Protein AF-0000000078899219 (afdb_homodimer)

Sequence (314 aa):
MTTAAETGTRHHYVECGLDYVWLEGGFVREETAYGPAVMVEHASALDRAIAEAVVRHRRHLTGQEVRFLRGLMDLTQEGLAALLGKDAQSVARWERARTRIPPTEDRALRQLFLEHAGSAQSFTETARRTAAIRGEVVTLTATGGDGGPWRVAAEHPMTTAAETGTRHHYVECGLDYVWLEGGFVREETAYGPAVMVEHASALDRAIAEAVVRHRRHLTGQEVRFLRGLMDLTQEGLAALLGKDAQSVARWERARTRIPPTEDRALRQLFLEHAGSAQSFTETARRTAAIRGEVVTLTATGGDGGPWRVAAEHP

Nearest PDB structures (foldseek):
  4yba-assembly1_A  TM=7.354E-01  e=5.610E-03  Klebsiella pneumoniae
  2ef8-assembly1_B  TM=7.270E-01  e=2.015E-02  Peduovirus P2
  3eus-assembly1_B  TM=6.903E-01  e=7.693E-02  Ruegeria pomeroyi
  3eus-assembly1_A  TM=5.421E-01  e=5.674E-02  Ruegeria pomeroyi
  1b0n-assembly1_A  TM=6.949E-01  e=2.600E-01  Bacillus subtilis

Radius of gyration: 25.8 Å; Cα contacts (8 Å, |Δi|>4): 510; chains: 2; bounding box: 43×95×59 Å

Solvent-accessible surface area (backbone atoms only — not comparable to full-atom values): 17569 Å² total; per-residue (Å²): 128,80,74,71,74,72,64,85,69,70,41,79,47,48,89,67,59,42,91,47,37,31,26,52,45,32,49,44,81,42,81,48,99,90,39,81,42,76,45,56,50,62,52,69,54,44,53,49,35,49,49,55,49,60,62,65,43,41,50,56,69,48,19,47,52,50,46,37,54,38,50,77,67,73,43,51,54,55,55,51,13,52,56,43,56,49,50,39,64,61,44,51,31,18,41,68,57,75,43,75,62,50,50,40,55,44,41,49,51,39,44,50,49,39,51,72,72,68,46,82,76,49,65,66,55,46,23,70,54,44,66,57,37,90,67,80,88,62,43,33,40,32,35,39,35,75,90,50,72,55,44,59,45,71,54,72,130,12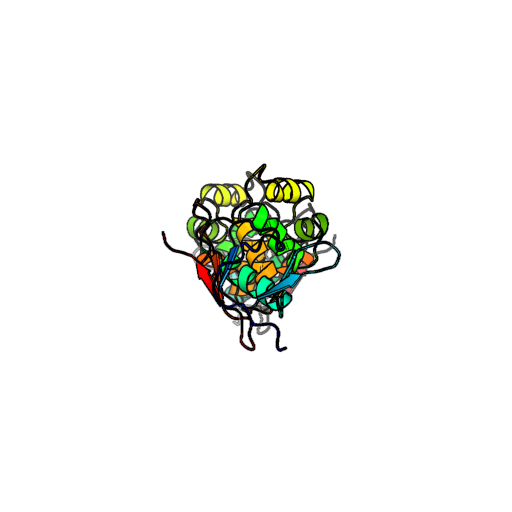7,80,77,72,73,76,63,84,68,71,42,80,48,48,89,68,58,41,92,48,35,30,28,53,47,31,49,44,81,41,82,47,101,90,38,80,40,78,46,56,51,62,50,68,56,45,52,48,35,49,48,53,50,58,62,64,42,40,51,55,70,48,20,46,51,50,46,38,55,38,51,76,68,72,42,52,54,55,54,52,14,51,56,44,55,48,50,37,65,60,44,50,31,20,40,67,57,73,42,77,62,50,51,40,56,46,41,49,51,39,43,50,49,37,48,74,74,68,48,83,75,48,65,67,56,46,24,69,55,44,66,58,37,88,67,79,89,62,42,31,40,32,35,39,34,74,90,48,71,54,44,59,44,72,54,74,131

pLDDT: mean 91.5, std 13.3, range [28.11, 98.88]

Organism: Rhodospirillum centenum (strain ATCC 51521 / SW) (NCBI:txid414684)

InterPro domains:
  IPR001387 Cro/C1-type, helix-turn-helix domain [PF01381] (67-103)
  IPR001387 Cro/C1-type, helix-turn-helix domain [PS50943] (66-101)
  IPR001387 Cro/C1-type, helix-turn-helix domain [cd00093] (63-110)
  IPR010982 Lambda repressor-like, DNA-binding domain superfamily [G3DSA:1.10.260.40] (53-118)
  IPR010982 Lambda repressor-like, DNA-binding domain superfamily [SSF47413] (61-103)

Foldseek 3Di:
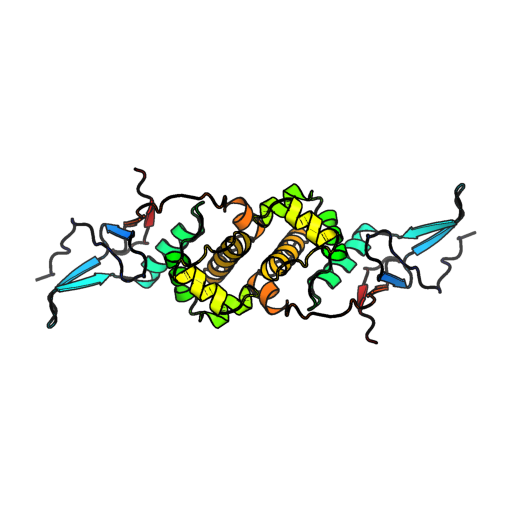DPPPQPQADKDQPCVLQDRQEIERGQWDWDQDPVGIDIGHAPVLLVLLQVLVVQLQAQAFQALSNLVSLCVNLVHQLQRLQVQVVHHSVVNVCRNVRVDPDDDVSRLVSSVVSCVVVVHPDDSVNSSVRHNNDHDDDFHKYWYDNPPDGIHIDTDDD/DPPPQPQADWDQDCVLQDRQEIERGQWDWDQDPVGIDIGHAPVLLVLLQVLVVQLQAQAFDALSNLVSLCVNLVHQLQRLQVQVVHHSVVNVCRNVRVDPDDDVSRLVSSVVSCVSVVHPDDSVNSSVRHNNDHDDDFHKYWYDNPPDGIHIDGDDD

Structure (mmCIF, N/CA/C/O backbone):
data_AF-0000000078899219-model_v1
#
loop_
_entity.id
_entity.type
_entity.pdbx_description
1 polymer 'HTH cro/C1-type domain-containing protein'
#
loop_
_atom_site.group_PDB
_atom_site.id
_atom_site.type_symbol
_atom_site.label_atom_id
_atom_site.label_alt_id
_atom_site.label_comp_id
_atom_site.label_asym_id
_atom_site.label_entity_id
_atom_site.label_seq_id
_atom_site.pdbx_PDB_ins_code
_atom_site.Cartn_x
_atom_site.Cartn_y
_atom_site.Cartn_z
_atom_site.occupancy
_atom_site.B_iso_or_equiv
_atom_site.auth_seq_id
_atom_site.auth_comp_id
_atom_site.auth_asym_id
_atom_site.auth_atom_id
_atom_site.pdbx_PDB_model_num
ATOM 1 N N . MET A 1 1 ? -0.574 -53.969 -4.023 1 28.14 1 MET A N 1
ATOM 2 C CA . MET A 1 1 ? 0.509 -53.5 -4.883 1 28.14 1 MET A CA 1
ATOM 3 C C . MET A 1 1 ? 0.694 -52 -4.742 1 28.14 1 MET A C 1
ATOM 5 O O . MET A 1 1 ? -0.206 -51.219 -5.078 1 28.14 1 MET A O 1
ATOM 9 N N . THR A 1 2 ? 1.214 -51.594 -3.576 1 35.28 2 THR A N 1
ATOM 10 C CA . THR A 1 2 ? 1.455 -50.219 -3.246 1 35.28 2 THR A CA 1
ATOM 11 C C . THR A 1 2 ? 2.068 -49.469 -4.43 1 35.28 2 THR A C 1
ATOM 13 O O . THR A 1 2 ? 3.078 -49.906 -4.988 1 35.28 2 THR A O 1
ATOM 16 N N . THR A 1 3 ? 1.261 -49 -5.293 1 36.97 3 THR A N 1
ATOM 17 C CA . THR A 1 3 ? 1.708 -48.281 -6.465 1 36.97 3 THR A CA 1
ATOM 18 C C . THR A 1 3 ? 2.936 -47.438 -6.133 1 36.97 3 THR A C 1
ATOM 20 O O . THR A 1 3 ? 2.951 -46.719 -5.125 1 36.97 3 THR A O 1
ATOM 23 N N . ALA A 1 4 ? 4.07 -47.844 -6.523 1 41.97 4 ALA A N 1
ATOM 24 C CA . ALA A 1 4 ? 5.43 -47.312 -6.418 1 41.97 4 ALA A CA 1
ATOM 25 C C . ALA A 1 4 ? 5.453 -45.812 -6.547 1 41.97 4 ALA A C 1
ATOM 27 O O . ALA A 1 4 ? 4.848 -45.25 -7.461 1 41.97 4 ALA A O 1
ATOM 28 N N . ALA A 1 5 ? 5.371 -44.969 -5.445 1 45.78 5 ALA A N 1
ATOM 29 C CA . ALA A 1 5 ? 5.848 -43.594 -5.371 1 45.78 5 ALA A CA 1
ATOM 30 C C . ALA A 1 5 ? 6.961 -43.344 -6.387 1 45.78 5 ALA A C 1
ATOM 32 O O . ALA A 1 5 ? 8.07 -43.844 -6.234 1 45.78 5 ALA A O 1
ATOM 33 N N . GLU A 1 6 ? 6.691 -43.562 -7.652 1 44.31 6 GLU A N 1
ATOM 34 C CA . GLU A 1 6 ? 7.734 -43.312 -8.641 1 44.31 6 GLU A CA 1
ATOM 35 C C . GLU A 1 6 ? 8.477 -42 -8.344 1 44.31 6 GLU A C 1
ATOM 37 O O . GLU A 1 6 ? 7.863 -40.938 -8.266 1 44.31 6 GLU A O 1
ATOM 42 N N . THR A 1 7 ? 9.484 -41.969 -7.461 1 46.47 7 THR A N 1
ATOM 43 C CA . THR A 1 7 ? 10.5 -41.031 -6.965 1 46.47 7 THR A CA 1
ATOM 44 C C . THR A 1 7 ? 10.828 -39.969 -8.016 1 46.47 7 THR A C 1
ATOM 46 O O . THR A 1 7 ? 10.961 -38.781 -7.688 1 46.47 7 THR A O 1
ATOM 49 N N . GLY A 1 8 ? 11.719 -40.219 -9.172 1 52.44 8 GLY A N 1
ATOM 50 C CA . GLY A 1 8 ? 12.82 -39.375 -9.617 1 52.44 8 GLY A CA 1
ATOM 51 C C . GLY A 1 8 ? 12.352 -38.062 -10.234 1 52.44 8 GLY A C 1
ATOM 52 O O . GLY A 1 8 ? 13.125 -37.094 -10.336 1 52.44 8 GLY A O 1
ATOM 53 N N . THR A 1 9 ? 11.719 -37.906 -11.391 1 80.38 9 THR A N 1
ATOM 54 C CA . THR A 1 9 ? 11.734 -36.906 -12.453 1 80.38 9 THR A CA 1
ATOM 55 C C . THR A 1 9 ? 10.969 -35.656 -12.031 1 80.38 9 THR A C 1
ATOM 57 O O . THR A 1 9 ? 10.141 -35.719 -11.117 1 80.38 9 THR A O 1
ATOM 60 N N . ARG A 1 10 ? 11.391 -34.656 -12.414 1 92.25 10 ARG A N 1
ATOM 61 C CA . ARG A 1 10 ? 10.781 -33.344 -12.219 1 92.25 10 ARG A CA 1
ATOM 62 C C . ARG A 1 10 ? 9.453 -33.25 -12.969 1 92.25 10 ARG A C 1
ATOM 64 O O . ARG A 1 10 ? 9.234 -33.938 -13.953 1 92.25 10 ARG A O 1
ATOM 71 N N . HIS A 1 11 ? 8.43 -32.688 -12.258 1 94.75 11 HIS A N 1
ATOM 72 C CA . HIS A 1 11 ? 7.168 -32.375 -12.914 1 94.75 11 HIS A CA 1
ATOM 73 C C . HIS A 1 11 ? 7.023 -30.891 -13.156 1 94.75 11 HIS A C 1
ATOM 75 O O . HIS A 1 11 ? 7.211 -30.094 -12.234 1 94.75 11 HIS A O 1
ATOM 81 N N . HIS A 1 12 ? 6.859 -30.516 -14.469 1 96.69 12 HIS A N 1
ATOM 82 C CA . HIS A 1 12 ? 6.582 -29.125 -14.805 1 96.69 12 HIS A CA 1
ATOM 83 C C . HIS A 1 12 ? 5.18 -28.719 -14.375 1 96.69 12 HIS A C 1
ATOM 85 O O . HIS A 1 12 ? 4.191 -29.109 -15 1 96.69 12 HIS A O 1
ATOM 91 N N . TYR A 1 13 ? 5.027 -28 -13.328 1 96.31 13 TYR A N 1
ATOM 92 C CA . TYR A 1 13 ? 3.764 -27.688 -12.672 1 96.31 13 TYR A CA 1
ATOM 93 C C . TYR A 1 13 ? 3.16 -26.406 -13.242 1 96.31 13 TYR A C 1
ATOM 95 O O . TYR A 1 13 ? 3.285 -25.328 -12.648 1 96.31 13 TYR A O 1
ATOM 103 N N . VAL A 1 14 ? 2.379 -26.453 -14.32 1 96.5 14 VAL A N 1
ATOM 104 C CA . VAL A 1 14 ? 1.791 -25.297 -14.992 1 96.5 14 VAL A CA 1
ATOM 105 C C . VAL A 1 14 ? 0.349 -25.109 -14.531 1 96.5 14 VAL A C 1
ATOM 107 O O . VAL A 1 14 ? -0.289 -24.109 -14.859 1 96.5 14 VAL A O 1
ATOM 110 N N . GLU A 1 15 ? -0.175 -25.984 -13.703 1 94.31 15 GLU A N 1
ATOM 111 C CA . GLU A 1 15 ? -1.559 -25.953 -13.234 1 94.31 15 GLU A CA 1
ATOM 112 C C . GLU A 1 15 ? -1.848 -24.688 -12.438 1 94.31 15 GLU A C 1
ATOM 114 O O . GLU A 1 15 ? -2.992 -24.234 -12.383 1 94.31 15 GLU A O 1
ATOM 119 N N . CYS A 1 16 ? -0.799 -24.141 -11.898 1 96.44 16 CYS A N 1
ATOM 120 C CA . CYS A 1 16 ? -0.99 -22.953 -11.086 1 96.44 16 CYS A CA 1
ATOM 121 C C . CYS A 1 16 ? -1.018 -21.703 -11.953 1 96.44 16 CYS A C 1
ATOM 123 O O . CYS A 1 16 ? -1.245 -20.594 -11.453 1 96.44 16 CYS A O 1
ATOM 125 N N . GLY A 1 17 ? -0.718 -21.781 -13.172 1 96.81 17 GLY A N 1
ATOM 126 C CA . GLY A 1 17 ? -0.751 -20.641 -14.07 1 96.81 17 GLY A CA 1
ATOM 127 C C . GLY A 1 17 ? 0.617 -20.031 -14.312 1 96.81 17 GLY A C 1
ATOM 128 O O . GLY A 1 17 ? 0.752 -19.078 -15.094 1 96.81 17 GLY A O 1
ATOM 129 N N . LEU A 1 18 ? 1.663 -20.484 -13.625 1 98 18 LEU A N 1
ATOM 130 C CA . LEU A 1 18 ? 3.049 -20.094 -13.867 1 98 18 LEU A CA 1
ATOM 131 C C . LEU A 1 18 ? 3.764 -21.125 -14.734 1 98 18 LEU A C 1
ATOM 133 O O . LEU A 1 18 ? 3.557 -22.328 -14.57 1 98 18 LEU A O 1
ATOM 137 N N . ASP A 1 19 ? 4.633 -20.688 -15.609 1 97.38 19 ASP A N 1
ATOM 138 C CA . ASP A 1 19 ? 5.242 -21.641 -16.531 1 97.38 19 ASP A CA 1
ATOM 139 C C . ASP A 1 19 ? 6.707 -21.891 -16.172 1 97.38 19 ASP A C 1
ATOM 141 O O . ASP A 1 19 ? 7.477 -22.391 -17 1 97.38 19 ASP A O 1
ATOM 145 N N . TYR A 1 20 ? 7.082 -21.594 -14.969 1 97.19 20 TYR A N 1
ATOM 146 C CA . TYR A 1 20 ? 8.484 -21.75 -14.594 1 97.19 20 TYR A CA 1
ATOM 147 C C . TYR A 1 20 ? 8.609 -22.516 -13.281 1 97.19 20 TYR A C 1
ATOM 149 O O . TYR A 1 20 ? 9.641 -22.438 -12.609 1 97.19 20 TYR A O 1
ATOM 157 N N . VAL A 1 21 ? 7.617 -23.266 -12.883 1 97.81 21 VAL A N 1
ATOM 158 C CA . VAL A 1 21 ? 7.629 -24 -11.617 1 97.81 21 VAL A CA 1
ATOM 159 C C . VAL A 1 21 ? 7.809 -25.484 -11.883 1 97.81 21 VAL A C 1
ATOM 161 O O . VAL A 1 21 ? 7.113 -26.062 -12.719 1 97.81 21 VAL A O 1
ATOM 164 N N . TRP A 1 22 ? 8.727 -26.094 -11.148 1 97.12 22 TRP A N 1
ATOM 165 C CA . TRP A 1 22 ? 8.984 -27.516 -11.234 1 97.12 22 TRP A CA 1
ATOM 166 C C . TRP A 1 22 ? 8.883 -28.172 -9.859 1 97.12 22 TRP A C 1
ATOM 168 O O . TRP A 1 22 ? 9.305 -27.594 -8.852 1 97.12 22 TRP A O 1
ATOM 178 N N . LEU A 1 23 ? 8.336 -29.391 -9.836 1 95.62 23 LEU A N 1
ATOM 179 C CA . LEU A 1 23 ? 8.234 -30.172 -8.602 1 95.62 23 LEU A CA 1
ATOM 180 C C . LEU A 1 23 ? 9.281 -31.281 -8.578 1 95.62 23 LEU A C 1
ATOM 182 O O . LEU A 1 23 ? 9.477 -31.969 -9.57 1 95.62 23 LEU A O 1
ATOM 186 N N . GLU A 1 24 ? 9.992 -31.328 -7.52 1 93.19 24 GLU A N 1
ATOM 187 C CA . GLU A 1 24 ? 10.844 -32.469 -7.219 1 93.19 24 GLU A CA 1
ATOM 188 C C . GLU A 1 24 ? 10.273 -33.281 -6.062 1 93.19 24 GLU A C 1
ATOM 190 O O . GLU A 1 24 ? 10.594 -33.031 -4.898 1 93.19 24 GLU A O 1
ATOM 195 N N . GLY A 1 25 ? 9.32 -34.188 -6.453 1 89.94 25 GLY A N 1
ATOM 196 C CA . GLY A 1 25 ? 8.609 -35 -5.461 1 89.94 25 GLY A CA 1
ATOM 197 C C . GLY A 1 25 ? 7.242 -34.406 -5.125 1 89.94 25 GLY A C 1
ATOM 198 O O . GLY A 1 25 ? 6.793 -33.469 -5.742 1 89.94 25 GLY A O 1
ATOM 199 N N . GLY A 1 26 ? 6.465 -35.156 -4.191 1 90.94 26 GLY A N 1
ATOM 200 C CA . GLY A 1 26 ? 5.18 -34.688 -3.693 1 90.94 26 GLY A CA 1
ATOM 201 C C . GLY A 1 26 ? 4.047 -34.906 -4.676 1 90.94 26 GLY A C 1
ATOM 202 O O . GLY A 1 26 ? 2.99 -34.281 -4.562 1 90.94 26 GLY A O 1
ATOM 203 N N . PHE A 1 27 ? 4.32 -35.562 -5.707 1 92.88 27 PHE A N 1
ATOM 204 C CA . PHE A 1 27 ? 3.291 -35.875 -6.699 1 92.88 27 PHE A CA 1
ATOM 205 C C . PHE A 1 27 ? 3.344 -37.344 -7.113 1 92.88 27 PHE A C 1
ATOM 207 O O . PHE A 1 27 ? 4.34 -38 -6.867 1 92.88 27 PHE A O 1
ATOM 214 N N . VAL A 1 28 ? 2.248 -37.844 -7.629 1 91 28 VAL A N 1
ATOM 215 C CA . VAL A 1 28 ? 2.154 -39.219 -8.125 1 91 28 VAL A CA 1
ATOM 216 C C . VAL A 1 28 ? 1.54 -39.219 -9.516 1 91 28 VAL A C 1
ATOM 218 O O . VAL A 1 28 ? 0.63 -38.438 -9.805 1 91 28 VAL A O 1
ATOM 221 N N . ARG A 1 29 ? 2.137 -40.031 -10.359 1 91.44 29 ARG A N 1
ATOM 222 C CA . ARG A 1 29 ? 1.579 -40.219 -11.695 1 91.44 29 ARG A CA 1
ATOM 223 C C . ARG A 1 29 ? 0.678 -41.438 -11.758 1 91.44 29 ARG A C 1
ATOM 225 O O . ARG A 1 29 ? 1.04 -42.531 -11.258 1 91.44 29 ARG A O 1
ATOM 232 N N . GLU A 1 30 ? -0.557 -41.188 -12.156 1 91 30 GLU A N 1
ATOM 233 C CA . GLU A 1 30 ? -1.505 -42.312 -12.242 1 91 30 GLU A CA 1
ATOM 234 C C . GLU A 1 30 ? -2.17 -42.344 -13.617 1 91 30 GLU A C 1
ATOM 236 O O . GLU A 1 30 ? -2.43 -41.312 -14.227 1 91 30 GLU A O 1
ATOM 241 N N . GLU A 1 31 ? -2.332 -43.562 -14.078 1 92.25 31 GLU A N 1
ATOM 242 C CA . GLU A 1 31 ? -3.074 -43.75 -15.32 1 92.25 31 GLU A CA 1
ATOM 243 C C . GLU A 1 31 ? -4.578 -43.688 -15.078 1 92.25 31 GLU A C 1
ATOM 245 O O . GLU A 1 31 ? -5.109 -44.344 -14.188 1 92.25 31 GLU A O 1
ATOM 250 N N . THR A 1 32 ? -5.199 -42.688 -15.672 1 90.94 32 THR A N 1
ATOM 251 C CA . THR A 1 32 ? -6.648 -42.562 -15.57 1 90.94 32 THR A CA 1
ATOM 252 C C . THR A 1 32 ? -7.328 -43 -16.859 1 90.94 32 THR A C 1
ATOM 254 O O . THR A 1 32 ? -6.66 -43.344 -17.844 1 90.94 32 THR A O 1
ATOM 257 N N . ALA A 1 33 ? -8.68 -43.125 -16.859 1 93.12 33 ALA A N 1
ATOM 258 C CA . ALA A 1 33 ? -9.469 -43.469 -18.031 1 93.12 33 ALA A CA 1
ATOM 259 C C . ALA A 1 33 ? -9.203 -42.5 -19.172 1 93.12 33 ALA A C 1
ATOM 261 O O . ALA A 1 33 ? -9.367 -42.812 -20.344 1 93.12 33 ALA A O 1
ATOM 262 N N . TYR A 1 34 ? -8.75 -41.281 -18.859 1 93.5 34 TYR A N 1
ATOM 263 C CA . TYR A 1 34 ? -8.539 -40.219 -19.812 1 93.5 34 TYR A CA 1
ATOM 264 C C . TYR A 1 34 ? -7.059 -40.031 -20.109 1 93.5 34 TYR A C 1
ATOM 266 O O . TYR A 1 34 ? -6.668 -39.062 -20.781 1 93.5 34 TYR A O 1
ATOM 274 N N . GLY A 1 35 ? -6.164 -40.969 -19.641 1 90.12 35 GLY A N 1
ATOM 275 C CA . GLY A 1 35 ? -4.73 -40.844 -19.859 1 90.12 35 GLY A CA 1
ATOM 276 C C . GLY A 1 35 ? -3.953 -40.594 -18.578 1 90.12 35 GLY A C 1
ATOM 277 O O . GLY A 1 35 ? -4.52 -40.625 -17.484 1 90.12 35 GLY A O 1
ATOM 278 N N . PRO A 1 36 ? -2.75 -40.469 -18.812 1 89.75 36 PRO A N 1
ATOM 279 C CA . PRO A 1 36 ? -1.923 -40.219 -17.625 1 89.75 36 PRO A CA 1
ATOM 280 C C . PRO A 1 36 ? -2.277 -38.906 -16.906 1 89.75 36 PRO A C 1
ATOM 282 O O . PRO A 1 36 ? -2.619 -37.906 -17.562 1 89.75 36 PRO A O 1
ATOM 285 N N . ALA A 1 37 ? -2.395 -39.031 -15.578 1 91.31 37 ALA A N 1
ATOM 286 C CA . ALA A 1 37 ? -2.664 -37.844 -14.758 1 91.31 37 ALA A CA 1
ATOM 287 C C . ALA A 1 37 ? -1.664 -37.75 -13.609 1 91.31 37 ALA A C 1
ATOM 289 O O . ALA A 1 37 ? -1.127 -38.75 -13.148 1 91.31 37 ALA A O 1
ATOM 290 N N . VAL A 1 38 ? -1.312 -36.469 -13.25 1 92.19 38 VAL A N 1
ATOM 291 C CA . VAL A 1 38 ? -0.447 -36.219 -12.102 1 92.19 38 VAL A CA 1
ATOM 292 C C . VAL A 1 38 ? -1.273 -35.656 -10.938 1 92.19 38 VAL A C 1
ATOM 294 O O . VAL A 1 38 ? -2.088 -34.75 -11.117 1 92.19 38 VAL A O 1
ATOM 297 N N . MET A 1 39 ? -1.113 -36.25 -9.844 1 92.19 39 MET A N 1
ATOM 298 C CA . MET A 1 39 ? -1.814 -35.844 -8.633 1 92.19 39 MET A CA 1
ATOM 299 C C . MET A 1 39 ? -0.839 -35.25 -7.625 1 92.19 39 MET A C 1
ATOM 301 O O . MET A 1 39 ? 0.205 -35.844 -7.344 1 92.19 39 MET A O 1
ATOM 305 N N . VAL A 1 40 ? -1.122 -34.062 -7.234 1 92.94 40 VAL A N 1
ATOM 306 C CA . VAL A 1 40 ? -0.291 -33.375 -6.246 1 92.94 40 VAL A CA 1
ATOM 307 C C . VAL A 1 40 ? -0.998 -33.375 -4.895 1 92.94 40 VAL A C 1
ATOM 309 O O . VAL A 1 40 ? -2.127 -32.875 -4.777 1 92.94 40 VAL A O 1
ATOM 312 N N . GLU A 1 41 ? -0.366 -33.969 -3.896 1 85.44 41 GLU A N 1
ATOM 313 C CA . GLU A 1 41 ? -0.903 -33.969 -2.539 1 85.44 41 GLU A CA 1
ATOM 314 C C . GLU A 1 41 ? -0.774 -32.562 -1.912 1 85.44 41 GLU A C 1
ATOM 316 O O . GLU A 1 41 ? 0.276 -31.938 -2.014 1 85.44 41 GLU A O 1
ATOM 321 N N . HIS A 1 42 ? -1.82 -32.062 -1.274 1 92 42 HIS A N 1
ATOM 322 C CA . HIS A 1 42 ? -1.825 -30.781 -0.609 1 92 42 HIS A CA 1
ATOM 323 C C . HIS A 1 42 ? -1.533 -29.656 -1.597 1 92 42 HIS A C 1
ATOM 325 O O . HIS A 1 42 ? -0.674 -28.797 -1.341 1 92 42 HIS A O 1
ATOM 331 N N . ALA A 1 43 ? -2.188 -29.672 -2.766 1 93.69 43 ALA A N 1
ATOM 332 C CA . ALA A 1 43 ? -1.981 -28.719 -3.855 1 93.69 43 ALA A CA 1
ATOM 333 C C . ALA A 1 43 ? -2.143 -27.281 -3.365 1 93.69 43 ALA A C 1
ATOM 335 O O . ALA A 1 43 ? -1.415 -26.391 -3.803 1 93.69 43 ALA A O 1
ATOM 336 N N . SER A 1 44 ? -3.109 -27.078 -2.381 1 94.94 44 SER A N 1
ATOM 337 C CA . SER A 1 44 ? -3.314 -25.734 -1.851 1 94.94 44 SER A CA 1
ATOM 338 C C . SER A 1 44 ? -2.088 -25.25 -1.088 1 94.94 44 SER A C 1
ATOM 340 O O . SER A 1 44 ? -1.725 -24.078 -1.171 1 94.94 44 SER A O 1
ATOM 342 N N . ALA A 1 45 ? -1.513 -26.125 -0.386 1 95.69 45 ALA A N 1
ATOM 343 C CA . ALA A 1 45 ? -0.295 -25.781 0.346 1 95.69 45 ALA A CA 1
ATOM 344 C C . ALA A 1 45 ? 0.86 -25.5 -0.61 1 95.69 45 ALA A C 1
ATOM 346 O O . ALA A 1 45 ? 1.694 -24.625 -0.346 1 95.69 45 ALA A O 1
ATOM 347 N N . LEU A 1 46 ? 0.953 -26.281 -1.708 1 97.12 46 LEU A N 1
ATOM 348 C CA . LEU A 1 46 ? 1.958 -26.047 -2.736 1 97.12 46 LEU A CA 1
ATOM 349 C C . LEU A 1 46 ? 1.791 -24.656 -3.348 1 97.12 46 LEU A C 1
ATOM 351 O O . LEU A 1 46 ? 2.754 -23.891 -3.43 1 97.12 46 LEU A O 1
ATOM 355 N N . ASP A 1 47 ? 0.547 -24.312 -3.717 1 98.19 47 ASP A N 1
ATOM 356 C CA . ASP A 1 47 ? 0.28 -23.016 -4.309 1 98.19 47 ASP A CA 1
ATOM 357 C C . ASP A 1 47 ? 0.655 -21.875 -3.352 1 98.19 47 ASP A C 1
ATOM 359 O O . ASP A 1 47 ? 1.217 -20.875 -3.768 1 98.19 47 ASP A O 1
ATOM 363 N N . ARG A 1 48 ? 0.351 -22.078 -2.105 1 97.44 48 ARG A N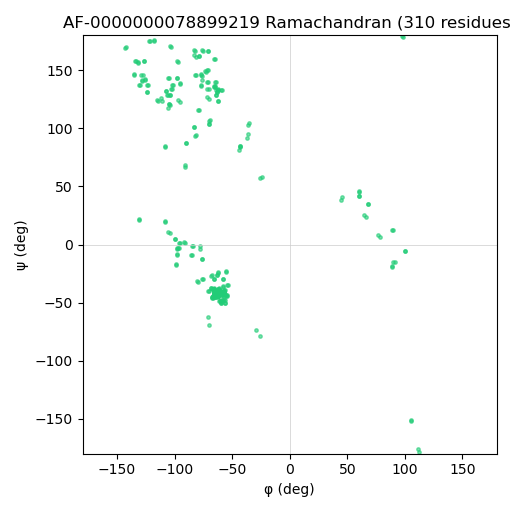 1
ATOM 364 C CA . ARG A 1 48 ? 0.695 -21.078 -1.102 1 97.44 48 ARG A CA 1
ATOM 365 C C . ARG A 1 48 ? 2.207 -20.906 -0.988 1 97.44 48 ARG A C 1
ATOM 367 O O . ARG A 1 48 ? 2.709 -19.781 -0.89 1 97.44 48 ARG A O 1
ATOM 374 N N . ALA A 1 49 ? 2.939 -22 -0.981 1 97.5 49 ALA A N 1
ATOM 375 C CA . ALA A 1 49 ? 4.395 -21.953 -0.89 1 97.5 49 ALA A CA 1
ATOM 376 C C . ALA A 1 49 ? 5 -21.234 -2.098 1 97.5 49 ALA A C 1
ATOM 378 O O . ALA A 1 49 ? 5.949 -20.453 -1.96 1 97.5 49 ALA A O 1
ATOM 379 N N . ILE A 1 50 ? 4.469 -21.5 -3.227 1 98.31 50 ILE A N 1
ATOM 380 C CA . ILE A 1 50 ? 4.922 -20.844 -4.449 1 98.31 50 ILE A CA 1
ATOM 381 C C . ILE A 1 50 ? 4.656 -19.344 -4.367 1 98.31 50 ILE A C 1
ATOM 383 O O . ILE A 1 50 ? 5.535 -18.531 -4.676 1 98.31 50 ILE A O 1
ATOM 387 N N . ALA A 1 51 ? 3.441 -18.984 -3.908 1 98.69 51 ALA A N 1
ATOM 388 C CA . ALA A 1 51 ? 3.064 -17.578 -3.779 1 98.69 51 ALA A CA 1
ATOM 389 C C . ALA A 1 51 ? 3.99 -16.844 -2.809 1 98.69 51 ALA A C 1
ATOM 391 O O . ALA A 1 51 ? 4.367 -15.695 -3.047 1 98.69 51 ALA A O 1
ATOM 392 N N . GLU A 1 52 ? 4.332 -17.516 -1.738 1 97.69 52 GLU A N 1
ATOM 393 C CA . GLU A 1 52 ? 5.238 -16.922 -0.762 1 97.69 52 GLU A CA 1
ATOM 394 C C . GLU A 1 52 ? 6.602 -16.625 -1.381 1 97.69 52 GLU A C 1
ATOM 396 O O . GLU A 1 52 ? 7.184 -15.562 -1.139 1 97.69 52 GLU A O 1
ATOM 401 N N . ALA A 1 53 ? 7.117 -17.5 -2.203 1 96.94 53 ALA A N 1
ATOM 402 C CA . ALA A 1 53 ? 8.375 -17.281 -2.908 1 96.94 53 ALA A CA 1
ATOM 403 C C . ALA A 1 53 ? 8.25 -16.125 -3.896 1 96.94 53 ALA A C 1
ATOM 405 O O . ALA A 1 53 ? 9.172 -15.312 -4.035 1 96.94 53 ALA A O 1
ATOM 406 N N . VAL A 1 54 ? 7.113 -16.047 -4.523 1 97.19 54 VAL A N 1
ATOM 407 C CA . VAL A 1 54 ? 6.867 -15.031 -5.547 1 97.19 54 VAL A CA 1
ATOM 408 C C . VAL A 1 54 ? 6.844 -13.648 -4.91 1 97.19 54 VAL A C 1
ATOM 410 O O . VAL A 1 54 ? 7.492 -12.719 -5.402 1 97.19 54 VAL A O 1
ATOM 413 N N . VAL A 1 55 ? 6.133 -13.461 -3.752 1 97.19 55 VAL A N 1
ATOM 414 C CA . VAL A 1 55 ? 5.953 -12.133 -3.178 1 97.19 55 VAL A CA 1
ATOM 415 C C . VAL A 1 55 ? 7.242 -11.688 -2.492 1 97.19 55 VAL A C 1
ATOM 417 O O . VAL A 1 55 ? 7.414 -10.508 -2.191 1 97.19 55 VAL A O 1
ATOM 420 N N . ARG A 1 56 ? 8.148 -12.609 -2.305 1 93.81 56 ARG A N 1
ATOM 421 C CA . ARG A 1 56 ? 9.367 -12.266 -1.572 1 93.81 56 ARG A CA 1
ATOM 422 C C . ARG A 1 56 ? 10.523 -11.977 -2.527 1 93.81 56 ARG A C 1
ATOM 424 O O . ARG A 1 56 ? 11.555 -11.445 -2.117 1 93.81 56 ARG A O 1
ATOM 431 N N . HIS A 1 57 ? 10.375 -12.398 -3.744 1 92.5 57 HIS A N 1
ATOM 432 C CA . HIS A 1 57 ? 11.5 -12.133 -4.629 1 92.5 57 HIS A CA 1
ATOM 433 C C . HIS A 1 57 ? 11.609 -10.648 -4.957 1 92.5 57 HIS A C 1
ATOM 435 O O . HIS A 1 57 ? 10.672 -9.883 -4.699 1 92.5 57 HIS A O 1
ATOM 441 N N . ARG A 1 58 ? 12.664 -10.18 -5.508 1 90.62 58 ARG A N 1
ATOM 442 C CA . ARG A 1 58 ? 12.992 -8.758 -5.625 1 90.62 58 ARG A CA 1
ATOM 443 C C . ARG A 1 58 ? 12.617 -8.227 -7.004 1 90.62 58 ARG A C 1
ATOM 445 O O . ARG A 1 58 ? 12.625 -7.012 -7.227 1 90.62 58 ARG A O 1
ATOM 452 N N . ARG A 1 59 ? 12.242 -9.07 -7.902 1 91.5 59 ARG A N 1
ATOM 453 C CA . ARG A 1 59 ? 11.945 -8.656 -9.273 1 91.5 59 ARG A CA 1
ATOM 454 C C . ARG A 1 59 ? 10.523 -8.117 -9.383 1 91.5 59 ARG A C 1
ATOM 456 O O . ARG A 1 59 ? 9.672 -8.414 -8.547 1 91.5 59 ARG A O 1
ATOM 463 N N . HIS A 1 60 ? 10.289 -7.441 -10.406 1 93.06 60 HIS A N 1
ATOM 464 C CA . HIS A 1 60 ? 8.93 -7.004 -10.719 1 93.06 60 HIS A CA 1
ATOM 465 C C . HIS A 1 60 ? 8.023 -8.195 -11.008 1 93.06 60 HIS A C 1
ATOM 467 O O . HIS A 1 60 ? 8.438 -9.156 -11.656 1 93.06 60 HIS A O 1
ATOM 473 N N . LEU A 1 61 ? 6.836 -8.078 -10.508 1 96.44 61 LEU A N 1
ATOM 474 C CA . LEU A 1 61 ? 5.867 -9.141 -10.773 1 96.44 61 LEU A CA 1
ATOM 475 C C . LEU A 1 61 ? 5.539 -9.203 -12.266 1 96.44 61 LEU A C 1
ATOM 477 O O . LEU A 1 61 ? 5.371 -8.172 -12.914 1 96.44 61 LEU A O 1
ATOM 481 N N . THR A 1 62 ? 5.488 -10.383 -12.836 1 96.44 62 THR A N 1
ATOM 482 C CA . THR A 1 62 ? 5.027 -10.578 -14.203 1 96.44 62 THR A CA 1
ATOM 483 C C . THR A 1 62 ? 3.502 -10.641 -14.258 1 96.44 62 THR A C 1
ATOM 485 O O . THR A 1 62 ? 2.842 -10.742 -13.219 1 96.44 62 THR A O 1
ATOM 488 N N . GLY A 1 63 ? 2.953 -10.539 -15.477 1 97.94 63 GLY A N 1
ATOM 489 C CA . GLY A 1 63 ? 1.517 -10.68 -15.641 1 97.94 63 GLY A CA 1
ATOM 490 C C . GLY A 1 63 ? 0.98 -12 -15.109 1 97.94 63 GLY A C 1
ATOM 491 O O . GLY A 1 63 ? -0.078 -12.031 -14.477 1 97.94 63 GLY A O 1
ATOM 492 N N . GLN A 1 64 ? 1.698 -13.102 -15.344 1 98.19 64 GLN A N 1
ATOM 493 C CA . GLN A 1 64 ? 1.324 -14.406 -14.812 1 98.19 64 GLN A CA 1
ATOM 494 C C . GLN A 1 64 ? 1.238 -14.391 -13.289 1 98.19 64 GLN A C 1
ATOM 496 O O . GLN A 1 64 ? 0.314 -14.961 -12.711 1 98.19 64 GLN A O 1
ATOM 501 N N . GLU A 1 65 ? 2.219 -13.742 -12.734 1 98.25 65 GLU A N 1
ATOM 502 C CA . GLU A 1 65 ? 2.27 -13.695 -11.273 1 98.25 65 GLU A CA 1
ATOM 503 C C . GLU A 1 65 ? 1.13 -12.852 -10.711 1 98.25 65 GLU A C 1
ATOM 505 O O . GLU A 1 65 ? 0.575 -13.172 -9.664 1 98.25 65 GLU A O 1
ATOM 510 N N . VAL A 1 66 ? 0.765 -11.727 -11.406 1 98.81 66 VAL A N 1
ATOM 511 C CA . VAL A 1 66 ? -0.383 -10.922 -11.008 1 98.81 66 VAL A CA 1
ATOM 512 C C . VAL A 1 66 ? -1.645 -11.781 -11.008 1 98.81 66 VAL A C 1
ATOM 514 O O . VAL A 1 66 ? -2.383 -11.812 -10.023 1 98.81 66 VAL A O 1
ATOM 517 N N . ARG A 1 67 ? -1.835 -12.516 -12.047 1 98.81 67 ARG A N 1
ATOM 518 C CA . ARG A 1 67 ? -3.002 -13.383 -12.18 1 98.81 67 ARG A CA 1
ATOM 519 C C . ARG A 1 67 ? -2.988 -14.477 -11.109 1 98.81 67 ARG A C 1
ATOM 521 O O . ARG A 1 67 ? -4.02 -14.773 -10.508 1 98.81 67 ARG A O 1
ATOM 528 N N . PHE A 1 68 ? -1.842 -15.039 -10.906 1 98.88 68 PHE A N 1
ATOM 529 C CA . PHE A 1 68 ? -1.655 -16.109 -9.945 1 98.88 68 PHE A CA 1
ATOM 530 C C . PHE A 1 68 ? -2.018 -15.656 -8.539 1 98.88 68 PHE A C 1
ATOM 532 O O . PHE A 1 68 ? -2.852 -16.266 -7.871 1 98.88 68 PHE A O 1
ATOM 539 N N . LEU A 1 69 ? -1.484 -14.5 -8.07 1 98.88 69 LEU A N 1
ATOM 540 C CA . LEU A 1 69 ? -1.733 -13.969 -6.734 1 98.88 69 LEU A CA 1
ATOM 541 C C . LEU A 1 69 ? -3.193 -13.562 -6.574 1 98.88 69 LEU A C 1
ATOM 543 O O . LEU A 1 69 ? -3.818 -13.859 -5.555 1 98.88 69 LEU A O 1
ATOM 547 N N . ARG A 1 70 ? -3.736 -12.859 -7.586 1 98.88 70 ARG A N 1
ATOM 548 C CA . ARG A 1 70 ? -5.141 -12.461 -7.543 1 98.88 70 ARG A CA 1
ATOM 549 C C . ARG A 1 70 ? -6.047 -13.672 -7.371 1 98.88 70 ARG A C 1
ATOM 551 O O . ARG A 1 70 ? -6.977 -13.648 -6.562 1 98.88 70 ARG A O 1
ATOM 558 N N . GLY A 1 71 ? -5.75 -14.688 -8.203 1 98.62 71 GLY A N 1
ATOM 559 C CA . GLY A 1 71 ? -6.551 -15.898 -8.148 1 98.62 71 GLY A CA 1
ATOM 560 C C . GLY A 1 71 ? -6.516 -16.578 -6.785 1 98.62 71 GLY A C 1
ATOM 561 O O . GLY A 1 71 ? -7.539 -17.047 -6.297 1 98.62 71 GLY A O 1
ATOM 562 N N . LEU A 1 72 ? -5.383 -16.656 -6.164 1 98.31 72 LEU A N 1
ATOM 563 C CA . LEU A 1 72 ? -5.234 -17.281 -4.855 1 98.31 72 LEU A CA 1
ATOM 564 C C . LEU A 1 72 ? -6.035 -16.531 -3.797 1 98.31 72 LEU A C 1
ATOM 566 O O . LEU A 1 72 ? -6.445 -17.125 -2.791 1 98.31 72 LEU A O 1
ATOM 570 N N . MET A 1 73 ? -6.266 -15.25 -4.012 1 98.44 73 MET A N 1
ATOM 571 C CA . MET A 1 73 ? -7.035 -14.438 -3.068 1 98.44 73 MET A CA 1
ATOM 572 C C . MET A 1 73 ? -8.516 -14.438 -3.428 1 98.44 73 MET A C 1
ATOM 574 O O . MET A 1 73 ? -9.305 -13.711 -2.822 1 98.44 73 MET A O 1
ATOM 578 N N . ASP A 1 74 ? -8.867 -15.195 -4.5 1 98.31 74 ASP A N 1
ATOM 579 C CA . ASP A 1 74 ? -10.25 -15.344 -4.961 1 98.31 74 ASP A CA 1
ATOM 580 C C . ASP A 1 74 ? -10.844 -13.984 -5.34 1 98.31 74 ASP A C 1
ATOM 582 O O . ASP A 1 74 ? -11.969 -13.672 -4.957 1 98.31 74 ASP A O 1
ATOM 586 N N . LEU A 1 75 ? -10.086 -13.164 -5.988 1 98.62 75 LEU A N 1
ATOM 587 C CA . LEU A 1 75 ? -10.539 -11.859 -6.438 1 98.62 75 LEU A CA 1
ATOM 588 C C . LEU A 1 75 ? -10.797 -11.859 -7.938 1 98.62 75 LEU A C 1
ATOM 590 O O . LEU A 1 75 ? -10.055 -12.477 -8.703 1 98.62 75 LEU A O 1
ATOM 594 N N . THR A 1 76 ? -11.789 -11.172 -8.352 1 98.75 76 THR A N 1
ATOM 595 C CA . THR A 1 76 ? -11.953 -10.82 -9.758 1 98.75 76 THR A CA 1
ATOM 596 C C . THR A 1 76 ? -11 -9.695 -10.156 1 98.75 76 THR A C 1
ATOM 598 O O . THR A 1 76 ? -10.352 -9.102 -9.297 1 98.75 76 THR A O 1
ATOM 601 N N . GLN A 1 77 ? -10.891 -9.531 -11.438 1 98.75 77 GLN A N 1
ATOM 602 C CA . GLN A 1 77 ? -10.125 -8.375 -11.891 1 98.75 77 GLN A CA 1
ATOM 603 C C . GLN A 1 77 ? -10.688 -7.078 -11.32 1 98.75 77 GLN A C 1
ATOM 605 O O . GLN A 1 77 ? -9.93 -6.188 -10.922 1 98.75 77 GLN A O 1
ATOM 610 N N . GLU A 1 78 ? -12.023 -6.984 -11.242 1 98.5 78 GLU A N 1
ATOM 611 C CA . GLU A 1 78 ? -12.688 -5.812 -10.68 1 98.5 78 GLU A CA 1
ATOM 612 C C . GLU A 1 78 ? -12.391 -5.672 -9.188 1 98.5 78 GLU A C 1
ATOM 614 O O . GLU A 1 78 ? -12.18 -4.562 -8.695 1 98.5 78 GLU A O 1
ATOM 619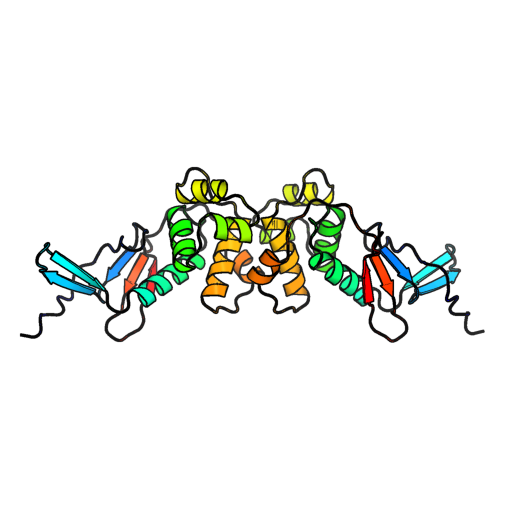 N N . GLY A 1 79 ? -12.438 -6.742 -8.508 1 98.38 79 GLY A N 1
ATOM 620 C CA . GLY A 1 79 ? -12.156 -6.73 -7.078 1 98.38 79 GLY A CA 1
ATOM 621 C C . GLY A 1 79 ? -10.75 -6.25 -6.75 1 98.38 79 GLY A C 1
ATOM 622 O O . GLY A 1 79 ? -10.57 -5.414 -5.863 1 98.38 79 GLY A O 1
ATOM 623 N N . LEU A 1 80 ? -9.719 -6.797 -7.445 1 98.75 80 LEU A N 1
ATOM 624 C CA . LEU A 1 80 ? -8.344 -6.352 -7.238 1 98.75 80 LEU A CA 1
ATOM 625 C C . LEU A 1 80 ? -8.188 -4.879 -7.613 1 98.75 80 LEU A C 1
ATOM 627 O O . LEU A 1 80 ? -7.543 -4.117 -6.891 1 98.75 80 LEU A O 1
ATOM 631 N N . ALA A 1 81 ? -8.781 -4.512 -8.758 1 98.5 81 ALA A N 1
ATOM 632 C CA . ALA A 1 81 ? -8.703 -3.133 -9.227 1 98.5 81 ALA A CA 1
ATOM 633 C C . ALA A 1 81 ? -9.25 -2.166 -8.18 1 98.5 81 ALA A C 1
ATOM 635 O O . ALA A 1 81 ? -8.656 -1.113 -7.93 1 98.5 81 ALA A O 1
ATOM 636 N N . ALA A 1 82 ? -10.328 -2.512 -7.562 1 97.31 82 ALA A N 1
ATOM 637 C CA . ALA A 1 82 ? -10.953 -1.669 -6.543 1 97.31 82 ALA A CA 1
ATOM 638 C C . ALA A 1 82 ? -10.016 -1.457 -5.359 1 97.31 82 ALA A C 1
ATOM 640 O O . ALA A 1 82 ? -9.867 -0.335 -4.871 1 97.31 82 ALA A O 1
ATOM 641 N N . LEU A 1 83 ? -9.359 -2.49 -4.914 1 97.75 83 LEU A N 1
ATOM 642 C CA . LEU A 1 83 ? -8.43 -2.396 -3.793 1 97.75 83 LEU A CA 1
ATOM 643 C C . LEU A 1 83 ? -7.23 -1.527 -4.152 1 97.75 83 LEU A C 1
ATOM 645 O O . LEU A 1 83 ? -6.66 -0.86 -3.285 1 97.75 83 LEU A O 1
ATOM 649 N N . LEU A 1 84 ? -6.875 -1.513 -5.438 1 98 84 LEU A N 1
ATOM 650 C CA . LEU A 1 84 ? -5.688 -0.792 -5.879 1 98 84 LEU A CA 1
ATOM 651 C C . LEU A 1 84 ? -6.055 0.594 -6.402 1 98 84 LEU A C 1
ATOM 653 O O . LEU A 1 84 ? -5.18 1.373 -6.777 1 98 84 LEU A O 1
ATOM 657 N N . GLY A 1 85 ? -7.383 0.91 -6.434 1 96.25 85 GLY A N 1
ATOM 658 C CA . GLY A 1 85 ? -7.812 2.186 -6.984 1 96.25 85 GLY A CA 1
ATOM 659 C C . GLY A 1 85 ? -7.594 2.293 -8.477 1 96.25 85 GLY A C 1
ATOM 660 O O . GLY A 1 85 ? -7.172 3.34 -8.977 1 96.25 85 GLY A O 1
ATOM 661 N N . LYS A 1 86 ? -7.762 1.202 -9.117 1 97.19 86 LYS A N 1
ATOM 662 C CA . LYS A 1 86 ? -7.602 1.102 -10.562 1 97.19 86 LYS A CA 1
ATOM 663 C C . LYS A 1 86 ? -8.883 0.599 -11.219 1 97.19 86 LYS A C 1
ATOM 665 O O . LYS A 1 86 ? -9.898 0.4 -10.547 1 97.19 86 LYS A O 1
ATOM 670 N N . ASP A 1 87 ? -8.859 0.581 -12.516 1 97.75 87 ASP A N 1
ATOM 671 C CA . ASP A 1 87 ? -9.953 -0.059 -13.242 1 97.75 87 ASP A CA 1
ATOM 672 C C . ASP A 1 87 ? -9.578 -1.485 -13.641 1 97.75 87 ASP A C 1
ATOM 674 O O . ASP A 1 87 ? -8.398 -1.834 -13.703 1 97.75 87 ASP A O 1
ATOM 678 N N . ALA A 1 88 ? -10.625 -2.283 -13.867 1 98.44 88 ALA A N 1
ATOM 679 C CA . ALA A 1 88 ? -10.43 -3.688 -14.227 1 98.44 88 ALA A CA 1
ATOM 680 C C . ALA A 1 88 ? -9.578 -3.818 -15.492 1 98.44 88 ALA A C 1
ATOM 682 O O . ALA A 1 88 ? -8.82 -4.777 -15.641 1 98.44 88 ALA A O 1
ATOM 683 N N . GLN A 1 89 ? -9.656 -2.857 -16.344 1 98.69 89 GLN A N 1
ATOM 684 C CA . GLN A 1 89 ? -8.883 -2.891 -17.578 1 98.69 89 GLN A CA 1
ATOM 685 C C . GLN A 1 89 ? -7.387 -2.816 -17.297 1 98.69 89 GLN A C 1
ATOM 687 O O . GLN A 1 89 ? -6.586 -3.459 -17.984 1 98.69 89 GLN A O 1
ATOM 692 N N . SER A 1 90 ? -6.965 -1.99 -16.359 1 98.69 90 SER A N 1
ATOM 693 C CA . SER A 1 90 ? -5.562 -1.902 -15.969 1 98.69 90 SER A CA 1
ATOM 694 C C . SER A 1 90 ? -5.031 -3.254 -15.5 1 98.69 90 SER A C 1
ATOM 696 O O . SER A 1 90 ? -3.955 -3.684 -15.922 1 98.69 90 SER A O 1
ATOM 698 N N . VAL A 1 91 ? -5.84 -3.953 -14.711 1 98.81 91 VAL A N 1
ATOM 699 C CA . VAL A 1 91 ? -5.438 -5.258 -14.195 1 98.81 91 VAL A CA 1
ATOM 700 C C . VAL A 1 91 ? -5.336 -6.258 -15.344 1 98.81 91 VAL A C 1
ATOM 702 O O . VAL A 1 91 ? -4.363 -7.012 -15.43 1 98.81 91 VAL A O 1
ATOM 705 N N . ALA A 1 92 ? -6.305 -6.23 -16.188 1 98.81 92 ALA A N 1
ATOM 706 C CA . ALA A 1 92 ? -6.297 -7.133 -17.344 1 98.81 92 ALA A CA 1
ATOM 707 C C . ALA A 1 92 ? -5.047 -6.93 -18.188 1 98.81 92 ALA A C 1
ATOM 709 O O . ALA A 1 92 ? -4.434 -7.898 -18.656 1 98.81 92 ALA A O 1
ATOM 710 N N . ARG A 1 93 ? -4.684 -5.699 -18.375 1 98.75 93 ARG A N 1
ATOM 711 C CA . ARG A 1 93 ? -3.512 -5.375 -19.188 1 98.75 93 ARG A CA 1
ATOM 712 C C . ARG A 1 93 ? -2.234 -5.887 -18.531 1 98.75 93 ARG A C 1
ATOM 714 O O . ARG A 1 93 ? -1.311 -6.328 -19.203 1 98.75 93 ARG A O 1
ATOM 721 N N . TRP A 1 94 ? -2.154 -5.797 -17.156 1 98.62 94 TRP A N 1
ATOM 722 C CA . TRP A 1 94 ? -1.008 -6.352 -16.438 1 98.62 94 TRP A CA 1
ATOM 723 C C . TRP A 1 94 ? -0.939 -7.863 -16.609 1 98.62 94 TRP A C 1
ATOM 725 O O . TRP A 1 94 ? 0.117 -8.406 -16.938 1 98.62 94 TRP A O 1
ATOM 735 N N . GLU A 1 95 ? -2.146 -8.523 -16.484 1 98.5 95 GLU A N 1
ATOM 736 C CA . GLU A 1 95 ? -2.207 -9.984 -16.484 1 98.5 95 GLU A CA 1
ATOM 737 C C . GLU A 1 95 ? -1.852 -10.539 -17.875 1 98.5 95 GLU A C 1
ATOM 739 O O . GLU A 1 95 ? -1.312 -11.641 -17.984 1 98.5 95 GLU A O 1
ATOM 744 N N . ARG A 1 96 ? -2.09 -9.781 -18.875 1 97.94 96 ARG A N 1
ATOM 745 C CA . ARG A 1 96 ? -1.804 -10.195 -20.234 1 97.94 96 ARG A CA 1
ATOM 746 C C . ARG A 1 96 ? -0.439 -9.688 -20.688 1 97.94 96 ARG A C 1
ATOM 748 O O . ARG A 1 96 ? -0.088 -9.797 -21.875 1 97.94 96 ARG A O 1
ATOM 755 N N . ALA A 1 97 ? 0.267 -9.008 -19.844 1 96.88 97 ALA A N 1
ATOM 756 C CA . ALA A 1 97 ? 1.606 -8.484 -20.094 1 96.88 97 ALA A CA 1
ATOM 757 C C . ALA A 1 97 ? 1.582 -7.418 -21.172 1 96.88 97 ALA A C 1
ATOM 759 O O . ALA A 1 97 ? 2.561 -7.246 -21.906 1 96.88 97 ALA A O 1
ATOM 760 N N . ARG A 1 98 ? 0.453 -6.766 -21.391 1 98 98 ARG A N 1
ATOM 761 C CA . ARG A 1 98 ? 0.389 -5.625 -22.297 1 98 98 ARG A CA 1
ATOM 762 C C . ARG A 1 98 ? 1.12 -4.422 -21.719 1 98 98 ARG A C 1
ATOM 764 O O . ARG A 1 98 ? 1.735 -3.648 -22.453 1 98 98 ARG A O 1
ATOM 771 N N . THR A 1 99 ? 1.028 -4.156 -20.469 1 97.25 99 THR A N 1
ATOM 772 C CA . THR A 1 99 ? 1.804 -3.199 -19.688 1 97.25 99 THR A CA 1
ATOM 773 C C . THR A 1 99 ? 2.32 -3.84 -18.406 1 97.25 99 THR A C 1
ATOM 775 O O . THR A 1 99 ? 1.769 -4.84 -17.938 1 97.25 99 THR A O 1
ATOM 778 N N . ARG A 1 100 ? 3.305 -3.297 -17.922 1 95.75 100 ARG A N 1
ATOM 779 C CA . ARG A 1 100 ? 3.832 -3.785 -16.656 1 95.75 100 ARG A CA 1
ATOM 780 C C . ARG A 1 100 ? 3.051 -3.209 -15.484 1 95.75 100 ARG A C 1
ATOM 782 O O . ARG A 1 100 ? 2.586 -2.068 -15.539 1 95.75 100 ARG A O 1
ATOM 789 N N . ILE A 1 101 ? 2.955 -4.02 -14.508 1 97 101 ILE A N 1
ATOM 790 C CA . ILE A 1 101 ? 2.367 -3.508 -13.273 1 97 101 ILE A CA 1
ATOM 791 C C . ILE A 1 101 ? 3.256 -2.406 -12.703 1 97 101 ILE A C 1
ATOM 793 O O . ILE A 1 101 ? 4.469 -2.582 -12.578 1 97 101 ILE A O 1
ATOM 797 N N . PRO A 1 102 ? 2.697 -1.261 -12.391 1 96.56 10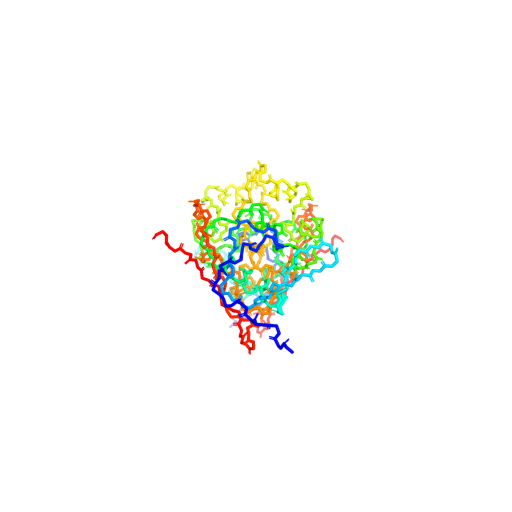2 PRO A N 1
ATOM 798 C CA . PRO A 1 102 ? 3.52 -0.187 -11.836 1 96.56 102 PRO A CA 1
ATOM 799 C C . PRO A 1 102 ? 4.09 -0.537 -10.461 1 96.56 102 PRO A C 1
ATOM 801 O O . PRO A 1 102 ? 3.52 -1.362 -9.742 1 96.56 102 PRO A O 1
ATOM 804 N N . PRO A 1 103 ? 5.09 0.115 -10.094 1 96.31 103 PRO A N 1
ATOM 805 C CA . PRO A 1 103 ? 5.828 -0.278 -8.891 1 96.31 103 PRO A CA 1
ATOM 806 C C . PRO A 1 103 ? 4.977 -0.207 -7.629 1 96.31 103 PRO A C 1
ATOM 808 O O . PRO A 1 103 ? 5.059 -1.094 -6.773 1 96.31 103 PRO A O 1
ATOM 811 N N . THR A 1 104 ? 4.211 0.859 -7.457 1 97.62 104 THR A N 1
ATOM 812 C CA . THR A 1 104 ? 3.418 0.937 -6.234 1 97.62 104 THR A CA 1
ATOM 813 C C . THR A 1 104 ? 2.363 -0.164 -6.207 1 97.62 104 THR A C 1
ATOM 815 O O . THR A 1 104 ? 2.117 -0.767 -5.16 1 97.62 104 THR A O 1
ATOM 818 N N . GLU A 1 105 ? 1.713 -0.389 -7.359 1 98.12 105 GLU A N 1
ATOM 819 C CA . GLU A 1 105 ? 0.726 -1.46 -7.457 1 98.12 105 GLU A CA 1
ATOM 820 C C . GLU A 1 105 ? 1.361 -2.822 -7.199 1 98.12 105 GLU A C 1
ATOM 822 O O . GLU A 1 105 ? 0.732 -3.705 -6.613 1 98.12 105 GLU A O 1
ATOM 827 N N . ASP A 1 106 ? 2.584 -2.984 -7.699 1 97.94 106 ASP A N 1
ATOM 828 C CA . ASP A 1 106 ? 3.355 -4.195 -7.43 1 97.94 106 ASP A CA 1
ATOM 829 C C . ASP A 1 106 ? 3.506 -4.43 -5.926 1 97.94 106 ASP A C 1
ATOM 831 O O . ASP A 1 106 ? 3.119 -5.48 -5.418 1 97.94 106 ASP A O 1
ATOM 835 N N . ARG A 1 107 ? 3.92 -3.428 -5.207 1 97.94 107 ARG A N 1
ATOM 836 C CA . ARG A 1 107 ? 4.102 -3.506 -3.764 1 97.94 107 ARG A CA 1
ATOM 837 C C . ARG A 1 107 ? 2.773 -3.748 -3.055 1 97.94 107 ARG A C 1
ATOM 839 O O . ARG A 1 107 ? 2.693 -4.562 -2.135 1 97.94 107 ARG A O 1
ATOM 846 N N . ALA A 1 108 ? 1.767 -3.055 -3.52 1 98.44 108 ALA A N 1
ATOM 847 C CA . ALA A 1 108 ? 0.448 -3.172 -2.902 1 98.44 108 ALA A CA 1
ATOM 848 C C . ALA A 1 108 ? -0.125 -4.574 -3.094 1 98.44 108 ALA A C 1
ATOM 850 O O . ALA A 1 108 ? -0.723 -5.137 -2.174 1 98.44 108 ALA A O 1
ATOM 851 N N . LEU A 1 109 ? 0.032 -5.141 -4.27 1 98.69 109 LEU A N 1
ATOM 852 C CA . LEU A 1 109 ? -0.46 -6.488 -4.527 1 98.69 109 LEU A CA 1
ATOM 853 C C . LEU A 1 109 ? 0.241 -7.504 -3.633 1 98.69 109 LEU A C 1
ATOM 855 O O . LEU A 1 109 ? -0.404 -8.391 -3.068 1 98.69 109 LEU A O 1
ATOM 859 N N . ARG A 1 110 ? 1.572 -7.375 -3.504 1 98.5 110 ARG A N 1
ATOM 860 C CA . ARG A 1 110 ? 2.311 -8.234 -2.588 1 98.5 110 ARG A CA 1
ATOM 861 C C . ARG A 1 110 ? 1.767 -8.125 -1.168 1 98.5 110 ARG A C 1
ATOM 863 O O . ARG A 1 110 ? 1.583 -9.133 -0.484 1 98.5 110 ARG A O 1
ATOM 870 N N . GLN A 1 111 ? 1.497 -6.883 -0.793 1 98.62 111 GLN A N 1
ATOM 871 C CA . GLN A 1 111 ? 1 -6.641 0.557 1 98.62 111 GLN A CA 1
ATOM 872 C C . GLN A 1 111 ? -0.376 -7.273 0.756 1 98.62 111 GLN A C 1
ATOM 874 O O . GLN A 1 111 ? -0.646 -7.867 1.802 1 98.62 111 GLN A O 1
ATOM 879 N N . LEU A 1 112 ? -1.266 -7.086 -0.232 1 98.75 112 LEU A N 1
ATOM 880 C CA . LEU A 1 112 ? -2.592 -7.688 -0.165 1 98.75 112 LEU A CA 1
ATOM 881 C C . LEU A 1 112 ? -2.494 -9.195 0.043 1 98.75 112 LEU A C 1
ATOM 883 O O . LEU A 1 112 ? -3.197 -9.758 0.887 1 98.75 112 LEU A O 1
ATOM 887 N N . PHE A 1 113 ? -1.581 -9.875 -0.675 1 98.81 113 PHE A N 1
ATOM 888 C CA . PHE A 1 113 ? -1.436 -11.32 -0.523 1 98.81 113 PHE A CA 1
ATOM 889 C C . PHE A 1 113 ? -0.896 -11.672 0.859 1 98.81 113 PHE A C 1
ATOM 891 O O . PHE A 1 113 ? -1.368 -12.609 1.497 1 98.81 113 PHE A O 1
ATOM 898 N N . LEU A 1 114 ? 0.136 -10.93 1.258 1 98.38 114 LEU A N 1
ATOM 899 C CA . LEU A 1 114 ? 0.731 -11.203 2.562 1 98.38 114 LEU A CA 1
ATOM 900 C C . LEU A 1 114 ? -0.315 -11.102 3.668 1 98.38 114 LEU A C 1
ATOM 902 O O . LEU A 1 114 ? -0.352 -11.938 4.57 1 98.38 114 LEU A O 1
ATOM 906 N N . GLU A 1 115 ? -1.163 -10.125 3.572 1 98.31 115 GLU A N 1
ATOM 907 C CA . GLU A 1 115 ? -2.244 -9.992 4.543 1 98.31 115 GLU A CA 1
ATOM 908 C C . GLU A 1 115 ? -3.23 -11.148 4.438 1 98.31 115 GLU A C 1
ATOM 910 O O . GLU A 1 115 ? -3.682 -11.68 5.453 1 98.31 115 GLU A O 1
ATOM 915 N N . HIS A 1 116 ? -3.543 -11.5 3.238 1 98 116 HIS A N 1
ATOM 916 C CA . HIS A 1 116 ? -4.422 -12.641 2.994 1 98 116 HIS A CA 1
ATOM 917 C C . HIS A 1 116 ? -3.852 -13.914 3.605 1 98 116 HIS A C 1
ATOM 919 O O . HIS A 1 116 ? -4.602 -14.75 4.121 1 98 116 HIS A O 1
ATOM 925 N N . ALA A 1 117 ? -2.527 -14.07 3.574 1 97.69 117 ALA A N 1
ATOM 926 C CA . ALA A 1 117 ? -1.831 -15.266 4.059 1 97.69 117 ALA A CA 1
ATOM 927 C C . ALA A 1 117 ? -1.595 -15.188 5.562 1 97.69 117 ALA A C 1
ATOM 929 O O . ALA A 1 117 ? -0.97 -16.078 6.148 1 97.69 117 ALA A O 1
ATOM 930 N N . GLY A 1 118 ? -1.99 -14.102 6.203 1 97 118 GLY A N 1
ATOM 931 C CA . GLY A 1 118 ? -1.905 -13.984 7.648 1 97 118 GLY A CA 1
ATOM 932 C C . GLY A 1 118 ? -0.585 -13.414 8.125 1 97 118 GLY A C 1
ATOM 933 O O . GLY A 1 118 ? -0.251 -13.508 9.305 1 97 118 GLY A O 1
ATOM 934 N N . SER A 1 119 ? 0.149 -12.891 7.188 1 96.62 119 SER A N 1
ATOM 935 C CA . SER A 1 119 ? 1.424 -12.281 7.551 1 96.62 119 SER A CA 1
ATOM 936 C C . SER A 1 119 ? 1.217 -10.953 8.266 1 96.62 119 SER A C 1
ATOM 938 O O . SER A 1 119 ? 0.317 -10.188 7.922 1 96.62 119 SER A O 1
ATOM 940 N N . ALA A 1 120 ? 2.156 -10.641 9.195 1 94.88 120 ALA A N 1
ATOM 941 C CA . ALA A 1 120 ? 2.119 -9.375 9.922 1 94.88 120 ALA A CA 1
ATOM 942 C C . ALA A 1 120 ? 3.088 -8.367 9.305 1 94.88 120 ALA A C 1
ATOM 944 O O . ALA A 1 120 ? 3.287 -7.277 9.852 1 94.88 120 ALA A O 1
ATOM 945 N N . GLN A 1 121 ? 3.676 -8.789 8.203 1 96.56 121 GLN A N 1
ATOM 946 C CA . GLN A 1 121 ? 4.629 -7.895 7.551 1 96.56 121 GLN A CA 1
ATOM 947 C C . GLN A 1 121 ? 3.963 -6.582 7.152 1 96.56 121 GLN A C 1
ATOM 949 O O . GLN A 1 121 ? 2.861 -6.578 6.598 1 96.56 121 GLN A O 1
ATOM 954 N N . SER A 1 122 ? 4.633 -5.488 7.469 1 97.56 122 SER A N 1
ATOM 955 C CA . SER A 1 122 ? 4.086 -4.164 7.184 1 97.56 122 SER A CA 1
ATOM 956 C C . SER A 1 122 ? 4.281 -3.795 5.715 1 97.56 122 SER A C 1
ATOM 958 O O . SER A 1 122 ? 5.066 -4.43 5.008 1 97.56 122 SER A O 1
ATOM 960 N N . PHE A 1 123 ? 3.543 -2.83 5.262 1 98.12 123 PHE A N 1
ATOM 961 C CA . PHE A 1 123 ? 3.742 -2.303 3.916 1 98.12 123 PHE A CA 1
ATOM 962 C C . PHE A 1 123 ? 5.152 -1.745 3.756 1 98.12 123 PHE A C 1
ATOM 964 O O . PHE A 1 123 ? 5.773 -1.909 2.703 1 98.12 123 PHE A O 1
ATOM 971 N N . THR A 1 124 ? 5.648 -1.041 4.766 1 97.69 124 THR A N 1
ATOM 972 C CA . THR A 1 124 ? 6.996 -0.485 4.742 1 97.69 124 THR A CA 1
ATOM 973 C C . THR A 1 124 ? 8.023 -1.576 4.465 1 97.69 124 THR A C 1
ATOM 975 O O . THR A 1 124 ? 8.93 -1.391 3.645 1 97.69 124 THR A O 1
ATOM 978 N N . GLU A 1 125 ? 7.867 -2.674 5.113 1 96.56 125 GLU A N 1
ATOM 979 C CA . GLU A 1 125 ? 8.781 -3.789 4.898 1 96.56 125 GLU A CA 1
ATOM 980 C C . GLU A 1 125 ? 8.672 -4.328 3.477 1 96.56 125 GLU A C 1
ATOM 982 O O . GLU A 1 125 ? 9.688 -4.625 2.842 1 96.56 125 GLU A O 1
ATOM 987 N N . THR A 1 126 ? 7.441 -4.473 2.998 1 96.88 126 THR A N 1
ATOM 988 C CA . THR A 1 126 ? 7.238 -4.918 1.624 1 96.88 126 THR A CA 1
ATOM 989 C C . THR A 1 126 ? 7.91 -3.961 0.642 1 96.88 126 THR A C 1
ATOM 991 O O . THR A 1 126 ? 8.594 -4.398 -0.289 1 96.88 126 THR A O 1
ATOM 994 N N . ALA A 1 127 ? 7.758 -2.65 0.864 1 96 127 ALA A N 1
ATOM 995 C CA . ALA A 1 127 ? 8.328 -1.621 -0.003 1 96 127 ALA A CA 1
ATOM 996 C C . ALA A 1 127 ? 9.852 -1.703 -0.023 1 96 127 ALA A C 1
ATOM 998 O O . ALA A 1 127 ? 10.469 -1.574 -1.081 1 96 127 ALA A O 1
ATOM 999 N N . ARG A 1 128 ? 10.445 -1.976 1.047 1 93.88 128 ARG A N 1
ATOM 1000 C CA . ARG A 1 128 ? 11.898 -1.999 1.157 1 93.88 128 ARG A CA 1
ATOM 1001 C C . ARG A 1 128 ? 12.477 -3.254 0.511 1 93.88 128 ARG A C 1
ATOM 1003 O O . ARG A 1 128 ? 13.586 -3.229 -0.027 1 93.88 128 ARG A O 1
ATOM 1010 N N . ARG A 1 129 ? 11.688 -4.246 0.562 1 91.44 129 ARG A N 1
ATOM 1011 C CA . ARG A 1 129 ? 12.156 -5.52 0.026 1 91.44 129 ARG A CA 1
ATOM 1012 C C . ARG A 1 129 ? 12.039 -5.551 -1.494 1 91.44 129 ARG A C 1
ATOM 1014 O O . ARG A 1 129 ? 12.844 -6.191 -2.174 1 91.44 129 ARG A O 1
ATOM 1021 N N . THR A 1 130 ? 11.031 -4.863 -1.927 1 88.56 130 THR A N 1
ATOM 1022 C CA . THR A 1 130 ? 10.742 -4.934 -3.354 1 88.56 130 THR A CA 1
ATOM 1023 C C . THR A 1 130 ? 11.641 -3.988 -4.141 1 88.56 130 THR A C 1
ATOM 1025 O O . THR A 1 130 ? 11.648 -2.779 -3.891 1 88.56 130 THR A O 1
ATOM 1028 N N . ALA A 1 131 ? 12.758 -4.328 -4.699 1 76.5 131 ALA A N 1
ATOM 1029 C CA . ALA A 1 131 ? 13.664 -3.484 -5.473 1 76.5 131 ALA A CA 1
ATOM 1030 C C . ALA A 1 131 ? 13.141 -3.266 -6.887 1 76.5 131 ALA A C 1
ATOM 1032 O O . ALA A 1 131 ? 13.57 -2.342 -7.582 1 76.5 131 ALA A O 1
ATOM 1033 N N . ALA A 1 132 ? 12.102 -3.846 -7.234 1 68.75 132 ALA A N 1
ATOM 1034 C CA . ALA A 1 132 ? 11.469 -3.732 -8.547 1 68.75 132 ALA A CA 1
ATOM 1035 C C . ALA A 1 132 ? 12.5 -3.854 -9.664 1 68.75 132 ALA A C 1
ATOM 1037 O O . ALA A 1 132 ? 12.523 -3.033 -10.586 1 68.75 132 ALA A O 1
ATOM 1038 N N . ILE A 1 133 ? 13.422 -4.703 -9.562 1 78.62 133 ILE A N 1
ATOM 1039 C CA . ILE A 1 133 ? 14.453 -4.906 -10.578 1 78.62 133 ILE A CA 1
ATOM 1040 C C . ILE A 1 133 ? 13.836 -5.59 -11.805 1 78.62 133 ILE A C 1
ATOM 1042 O O . ILE A 1 133 ? 13.078 -6.555 -11.664 1 78.62 133 ILE A O 1
ATOM 1046 N N . ARG A 1 134 ? 14.117 -4.891 -12.859 1 78.94 134 ARG A N 1
ATOM 1047 C CA . ARG A 1 134 ? 13.719 -5.559 -14.094 1 78.94 134 ARG A CA 1
ATOM 1048 C C . ARG A 1 134 ? 14.602 -6.77 -14.367 1 78.94 134 ARG A C 1
ATOM 1050 O O . ARG A 1 134 ? 15.828 -6.676 -14.289 1 78.94 134 ARG A O 1
ATOM 1057 N N . GLY A 1 135 ? 14.062 -7.961 -14.164 1 76.31 135 GLY A N 1
ATOM 1058 C CA . GLY A 1 135 ? 14.859 -9.156 -14.398 1 76.31 135 GLY A CA 1
ATOM 1059 C C . GLY A 1 135 ? 14.062 -10.289 -15.016 1 76.31 135 GLY A C 1
ATOM 1060 O O . GLY A 1 135 ? 12.844 -10.18 -15.195 1 76.31 135 GLY A O 1
ATOM 1061 N N . GLU A 1 136 ? 14.852 -11.281 -15.422 1 83.88 136 GLU A N 1
ATOM 1062 C CA . GLU A 1 136 ? 14.25 -12.484 -15.992 1 83.88 136 GLU A CA 1
ATOM 1063 C C . GLU A 1 136 ? 13.672 -13.391 -14.898 1 83.88 136 GLU A C 1
ATOM 1065 O O . GLU A 1 136 ? 14.211 -13.445 -13.789 1 83.88 136 GLU A O 1
ATOM 1070 N N . VAL A 1 137 ? 12.609 -14.016 -15.281 1 88.56 137 VAL A N 1
ATOM 1071 C CA . VAL A 1 137 ? 11.992 -14.969 -14.367 1 88.56 137 VAL A CA 1
ATOM 1072 C C . VAL A 1 137 ? 12.953 -16.125 -14.094 1 88.56 137 VAL A C 1
ATOM 1074 O O . VAL A 1 137 ? 13.547 -16.672 -15.016 1 88.56 137 VAL A O 1
ATOM 1077 N N . VAL A 1 138 ? 13.102 -16.406 -12.82 1 91.19 138 VAL A N 1
ATOM 1078 C CA . VAL A 1 138 ? 13.938 -17.516 -12.391 1 91.19 138 VAL A CA 1
ATOM 1079 C C . VAL A 1 138 ? 13.07 -18.75 -12.172 1 91.19 138 VAL A C 1
ATOM 1081 O O . VAL A 1 138 ? 11.945 -18.656 -11.68 1 91.19 138 VAL A O 1
ATOM 1084 N N . THR A 1 139 ? 13.617 -19.875 -12.625 1 95.75 139 THR A N 1
ATOM 1085 C CA . THR A 1 139 ? 12.906 -21.125 -12.398 1 95.75 139 THR A CA 1
ATOM 1086 C C . THR A 1 139 ? 12.766 -21.406 -10.906 1 95.75 139 THR A C 1
ATOM 1088 O O . THR A 1 139 ? 13.719 -21.25 -10.141 1 95.75 139 THR A O 1
ATOM 1091 N N . LEU A 1 140 ? 11.555 -21.781 -10.492 1 97.12 140 LEU A N 1
ATOM 1092 C CA . LEU A 1 140 ? 11.312 -22.203 -9.117 1 97.12 140 LEU A CA 1
ATOM 1093 C C . LEU A 1 140 ? 11.219 -23.719 -9.023 1 97.12 140 LEU A C 1
ATOM 1095 O O . LEU A 1 140 ? 10.625 -24.359 -9.891 1 97.12 140 LEU A O 1
ATOM 1099 N N . THR A 1 141 ? 11.828 -24.281 -8.031 1 96.94 141 THR A N 1
ATOM 1100 C CA . THR A 1 141 ? 11.703 -25.703 -7.719 1 96.94 141 THR A CA 1
ATOM 1101 C C . THR A 1 141 ? 11.016 -25.906 -6.367 1 96.94 141 THR A C 1
ATOM 1103 O O . THR A 1 141 ? 11.414 -25.297 -5.371 1 96.94 141 THR A O 1
ATOM 1106 N N . ALA A 1 142 ? 9.961 -26.656 -6.402 1 96.25 142 ALA A N 1
ATOM 1107 C CA . ALA A 1 142 ? 9.266 -27 -5.168 1 96.25 142 ALA A CA 1
ATOM 1108 C C . ALA A 1 142 ? 9.594 -28.438 -4.738 1 96.25 142 ALA A C 1
ATOM 1110 O O . ALA A 1 142 ? 9.617 -29.344 -5.566 1 96.25 142 ALA A O 1
ATOM 1111 N N . THR A 1 143 ? 9.898 -28.625 -3.465 1 94 143 THR A N 1
ATOM 1112 C CA . THR A 1 143 ? 10.164 -29.938 -2.857 1 94 143 THR A CA 1
ATOM 1113 C C . THR A 1 143 ? 9.273 -30.141 -1.64 1 94 143 THR A C 1
ATOM 1115 O O . THR A 1 143 ? 8.711 -29.188 -1.096 1 94 143 THR A O 1
ATOM 1118 N N . GLY A 1 144 ? 9.125 -31.516 -1.345 1 89.38 144 GLY A N 1
ATOM 1119 C CA . GLY A 1 144 ? 8.273 -31.844 -0.217 1 89.38 144 GLY A CA 1
ATOM 1120 C C . GLY A 1 144 ? 6.93 -32.406 -0.636 1 89.38 144 GLY A C 1
ATOM 1121 O O . GLY A 1 144 ? 6.836 -33.125 -1.647 1 89.38 144 GLY A O 1
ATOM 1122 N N . GLY A 1 145 ? 5.812 -32.219 0.217 1 80.12 145 GLY A N 1
ATOM 1123 C CA . GLY A 1 145 ? 4.465 -32.688 -0.093 1 80.12 145 GLY A CA 1
ATOM 1124 C C . GLY A 1 145 ? 4.195 -34.094 0.375 1 80.12 145 GLY A C 1
ATOM 1125 O O . GLY A 1 145 ? 3.043 -34.531 0.441 1 80.12 145 GLY A O 1
ATOM 1126 N N . ASP A 1 146 ? 5.266 -34.812 0.622 1 80.19 146 ASP A N 1
ATOM 1127 C CA . ASP A 1 146 ? 5.109 -36.188 1.107 1 80.19 146 ASP A CA 1
ATOM 1128 C C . ASP A 1 146 ? 5.086 -36.219 2.635 1 80.19 146 ASP A C 1
ATOM 1130 O O . ASP A 1 146 ? 6 -36.781 3.26 1 80.19 146 ASP A O 1
ATOM 1134 N N . GLY A 1 147 ? 3.996 -35.625 3.252 1 81.12 147 GLY A N 1
ATOM 1135 C CA . GLY A 1 147 ? 3.861 -35.656 4.699 1 81.12 147 GLY A CA 1
ATOM 1136 C C . GLY A 1 147 ? 4.488 -34.438 5.363 1 81.12 147 GLY A C 1
ATOM 1137 O O . GLY A 1 147 ? 4.348 -34.25 6.57 1 81.12 147 GLY A O 1
ATOM 1138 N N . GLY A 1 148 ? 5.309 -33.719 4.609 1 85.94 148 GLY A N 1
ATOM 1139 C CA . GLY A 1 148 ? 5.922 -32.531 5.137 1 85.94 148 GLY A CA 1
ATOM 1140 C C . GLY A 1 148 ? 5.52 -31.266 4.379 1 85.94 148 GLY A C 1
ATOM 1141 O O . GLY A 1 148 ? 4.754 -31.344 3.414 1 85.94 148 GLY A O 1
ATOM 1142 N N . PRO A 1 149 ? 5.992 -30.203 4.879 1 91.38 149 PRO A N 1
ATOM 1143 C CA . PRO A 1 149 ? 5.641 -28.938 4.227 1 91.38 149 PRO A CA 1
ATOM 1144 C C . PRO A 1 149 ? 6.336 -28.75 2.879 1 91.38 149 PRO A C 1
ATOM 1146 O O . PRO A 1 149 ? 7.406 -29.312 2.65 1 91.38 149 PRO A O 1
ATOM 1149 N N . TRP A 1 150 ? 5.727 -28.047 1.981 1 95.25 150 TRP A N 1
ATOM 1150 C CA . TRP A 1 150 ? 6.348 -27.656 0.722 1 95.25 150 TRP A CA 1
ATOM 1151 C C . TRP A 1 150 ? 7.41 -26.594 0.951 1 95.25 150 TRP A C 1
ATOM 1153 O O . TRP A 1 150 ? 7.219 -25.672 1.76 1 95.25 150 TRP A O 1
ATOM 1163 N N . ARG A 1 151 ? 8.516 -26.719 0.228 1 95.31 151 ARG A N 1
ATOM 1164 C CA . ARG A 1 151 ? 9.57 -25.703 0.149 1 95.31 151 ARG A CA 1
ATOM 1165 C C . ARG A 1 151 ? 9.82 -25.297 -1.297 1 95.31 151 ARG A C 1
ATOM 1167 O O . ARG A 1 151 ? 9.812 -26.125 -2.199 1 95.31 151 ARG A O 1
ATOM 1174 N N . VAL A 1 152 ? 9.977 -24.031 -1.497 1 97.31 152 VAL A N 1
ATOM 1175 C CA . VAL A 1 152 ? 10.195 -23.516 -2.846 1 97.31 152 VAL A CA 1
ATOM 1176 C C . VAL A 1 152 ? 11.484 -22.703 -2.885 1 97.31 152 VAL A C 1
ATOM 1178 O O . VAL A 1 152 ? 11.719 -21.844 -2.02 1 97.31 152 VAL A O 1
ATOM 1181 N N . ALA A 1 153 ? 12.297 -23 -3.879 1 95.62 153 ALA A N 1
ATOM 1182 C CA . ALA A 1 153 ? 13.562 -22.297 -4.02 1 95.62 153 ALA A CA 1
ATOM 1183 C C . ALA A 1 153 ? 13.805 -21.891 -5.469 1 95.62 153 ALA A C 1
ATOM 1185 O O . ALA A 1 153 ? 13.391 -22.594 -6.395 1 95.62 153 ALA A O 1
ATOM 1186 N N . ALA A 1 154 ? 14.453 -20.734 -5.68 1 93.81 154 ALA A N 1
ATOM 1187 C CA . ALA A 1 154 ? 14.859 -20.312 -7.012 1 93.81 154 ALA A CA 1
ATOM 1188 C C . ALA A 1 154 ? 16.109 -21.062 -7.477 1 93.81 154 ALA A C 1
ATOM 1190 O O . ALA A 1 154 ? 17.031 -21.297 -6.691 1 93.81 154 ALA A O 1
ATOM 1191 N N . GLU A 1 155 ? 16.016 -21.438 -8.719 1 85.12 155 GLU A N 1
ATOM 1192 C CA . GLU A 1 155 ? 17.203 -22.062 -9.297 1 85.12 155 GLU A CA 1
ATOM 1193 C C . GLU A 1 155 ? 18.203 -21.031 -9.797 1 85.12 155 GLU A C 1
ATOM 1195 O O . GLU A 1 155 ? 17.812 -20.062 -10.461 1 85.12 155 GLU A O 1
ATOM 1200 N N . HIS A 1 156 ? 19.234 -20.75 -9.07 1 69.5 156 HIS A N 1
ATOM 1201 C CA . HIS A 1 156 ? 20.281 -19.859 -9.547 1 69.5 156 HIS A CA 1
ATOM 1202 C C . HIS A 1 156 ? 20.969 -20.438 -10.789 1 69.5 156 HIS A C 1
ATOM 1204 O O . HIS A 1 156 ? 21.203 -21.641 -10.883 1 69.5 156 HIS A O 1
ATOM 1210 N N . PRO A 1 157 ? 20.953 -19.609 -11.922 1 54.5 157 PRO A N 1
ATOM 1211 C CA . PRO A 1 157 ? 21.766 -20.172 -13 1 54.5 157 PRO A CA 1
ATOM 1212 C C . PRO A 1 157 ? 23.094 -20.734 -12.492 1 54.5 157 PRO A C 1
ATOM 1214 O O . PRO A 1 157 ? 23.594 -20.312 -11.445 1 54.5 157 PRO A O 1
ATOM 1217 N N . MET B 1 1 ? 0.447 38.125 37.312 1 28.11 1 MET B N 1
ATOM 1218 C CA . MET B 1 1 ? -0.655 38.438 36.406 1 28.11 1 MET B CA 1
ATOM 1219 C C . MET B 1 1 ? -0.823 37.375 35.344 1 28.11 1 MET B C 1
ATOM 1221 O O . MET B 1 1 ? 0.07 37.156 34.5 1 28.11 1 MET B O 1
ATOM 1225 N N . THR B 1 2 ? -1.313 36.188 35.781 1 36.47 2 THR B N 1
ATOM 1226 C CA . THR B 1 2 ? -1.517 35.031 34.938 1 36.47 2 THR B CA 1
ATOM 1227 C C . THR B 1 2 ? -2.152 35.406 33.594 1 36.47 2 THR B C 1
ATOM 1229 O O . THR B 1 2 ? -3.189 36.062 33.562 1 36.47 2 THR B O 1
ATOM 1232 N N . THR B 1 3 ? -1.345 35.781 32.688 1 38.12 3 THR B N 1
ATOM 1233 C CA . THR B 1 3 ? -1.785 36.219 31.375 1 38.12 3 THR B CA 1
ATOM 1234 C C . THR B 1 3 ? -2.996 35.406 30.922 1 38.12 3 THR B C 1
ATOM 1236 O O . THR B 1 3 ? -2.99 34.156 31 1 38.12 3 THR B O 1
ATOM 1239 N N . ALA B 1 4 ? -4.148 35.938 31 1 43.72 4 ALA B N 1
ATOM 1240 C CA . ALA B 1 4 ? -5.516 35.531 30.688 1 43.72 4 ALA B CA 1
ATOM 1241 C C . ALA B 1 4 ? -5.559 34.656 29.438 1 43.72 4 ALA B C 1
ATOM 1243 O O . ALA B 1 4 ? -4.969 35 28.406 1 43.72 4 ALA B O 1
ATOM 1244 N N . ALA B 1 5 ? -5.555 33.312 29.453 1 46.34 5 ALA B N 1
ATOM 1245 C CA . ALA B 1 5 ? -6.012 32.344 28.453 1 46.34 5 ALA B CA 1
ATOM 1246 C C . ALA B 1 5 ? -7.09 32.938 27.562 1 46.34 5 ALA B C 1
ATOM 1248 O O . ALA B 1 5 ? -8.219 33.156 28 1 46.34 5 ALA B O 1
ATOM 1249 N N . GLU B 1 6 ? -6.828 34.031 26.891 1 44.16 6 GLU B N 1
ATOM 1250 C CA . GLU B 1 6 ? -7.863 34.594 26.016 1 44.16 6 GLU B CA 1
ATOM 1251 C C . GLU B 1 6 ? -8.539 33.5 25.203 1 44.16 6 GLU B C 1
ATOM 1253 O O . GLU B 1 6 ? -7.879 32.781 24.438 1 44.16 6 GLU B O 1
ATOM 1258 N N . THR B 1 7 ? -9.531 32.719 25.688 1 47.75 7 THR B N 1
ATOM 1259 C CA . THR B 1 7 ? -10.484 31.672 25.328 1 47.75 7 THR B CA 1
ATOM 1260 C C . THR B 1 7 ? -10.859 31.781 23.844 1 47.75 7 THR B C 1
ATOM 1262 O O . THR B 1 7 ? -10.984 30.781 23.156 1 47.75 7 THR B O 1
ATOM 1265 N N . GLY B 1 8 ? -11.727 32.812 23.312 1 53.66 8 GLY B N 1
ATOM 1266 C CA . GLY B 1 8 ? -12.797 32.625 22.344 1 53.66 8 GLY B CA 1
ATOM 1267 C C . GLY B 1 8 ? -12.297 32.312 20.938 1 53.66 8 GLY B C 1
ATOM 1268 O O . GLY B 1 8 ? -13.062 31.844 20.094 1 53.66 8 GLY B O 1
ATOM 1269 N N . THR B 1 9 ? -11.562 33.094 20.172 1 80.44 9 THR B N 1
ATOM 1270 C CA . THR B 1 9 ? -11.484 33.25 18.719 1 80.44 9 THR B CA 1
ATOM 1271 C C . THR B 1 9 ? -10.711 32.094 18.094 1 80.44 9 THR B C 1
ATOM 1273 O O . THR B 1 9 ? -9.93 31.422 18.781 1 80.44 9 THR B O 1
ATOM 1276 N N . ARG B 1 10 ? -11.102 31.688 17.062 1 92.12 10 ARG B N 1
ATOM 1277 C CA . ARG B 1 10 ? -10.453 30.656 16.266 1 92.12 10 ARG B CA 1
ATOM 1278 C C . ARG B 1 10 ? -9.102 31.125 15.742 1 92.12 10 ARG B C 1
ATOM 1280 O O . ARG B 1 10 ? -8.867 32.344 15.625 1 92.12 10 ARG B O 1
ATOM 1287 N N . HIS B 1 11 ? -8.086 30.219 15.836 1 94.69 11 HIS B N 1
ATOM 1288 C CA . HIS B 1 11 ? -6.789 30.484 15.227 1 94.69 11 HIS B CA 1
ATOM 1289 C C . HIS B 1 11 ? -6.605 29.672 13.953 1 94.69 11 HIS B C 1
ATOM 1291 O O . HIS B 1 11 ? -6.812 28.469 13.945 1 94.69 11 HIS B O 1
ATOM 1297 N N . HIS B 1 12 ? -6.379 30.406 12.797 1 96.62 12 HIS B N 1
ATOM 1298 C CA . HIS B 1 12 ? -6.062 29.734 11.539 1 96.62 12 HIS B CA 1
ATOM 1299 C C . HIS B 1 12 ? -4.668 29.125 11.578 1 96.62 12 HIS B C 1
ATOM 1301 O O . HIS B 1 12 ? -3.664 29.844 11.5 1 96.62 12 HIS B O 1
ATOM 1307 N N . TYR B 1 13 ? -4.551 27.859 11.734 1 96.25 13 TYR B N 1
ATOM 1308 C CA . TYR B 1 13 ? -3.309 27.141 11.977 1 96.25 13 TYR B CA 1
ATOM 1309 C C . TYR B 1 13 ? -2.662 26.703 10.664 1 96.25 13 TYR B C 1
ATOM 1311 O O . TYR B 1 13 ? -2.789 25.562 10.242 1 96.25 13 TYR B O 1
ATOM 1319 N N . VAL B 1 14 ? -1.844 27.516 10.023 1 96.38 14 VAL B N 1
ATOM 1320 C CA . VAL B 1 14 ? -1.208 27.25 8.734 1 96.38 14 VAL B CA 1
ATOM 1321 C C . VAL B 1 14 ? 0.216 26.75 8.961 1 96.38 14 VAL B C 1
ATOM 1323 O O . VAL B 1 14 ? 0.888 26.328 8.016 1 96.38 14 VAL B O 1
ATOM 1326 N N . GLU B 1 15 ? 0.686 26.703 10.195 1 94.25 15 GLU B N 1
ATOM 1327 C CA . GLU B 1 15 ? 2.049 26.312 10.539 1 94.25 15 GLU B CA 1
ATOM 1328 C C . GLU B 1 15 ? 2.328 24.875 10.117 1 94.25 15 GLU B C 1
ATOM 1330 O O . GLU B 1 15 ? 3.479 24.516 9.867 1 94.25 15 GLU B O 1
ATOM 1335 N N . CYS B 1 16 ? 1.274 24.125 10.008 1 96.31 16 CYS B N 1
ATOM 1336 C CA . CYS B 1 16 ? 1.457 22.719 9.648 1 96.31 16 CYS B CA 1
ATOM 1337 C C . CYS B 1 16 ? 1.54 22.547 8.141 1 96.31 16 CYS B C 1
ATOM 1339 O O . CYS B 1 16 ? 1.762 21.438 7.645 1 96.31 16 CYS B O 1
ATOM 1341 N N . GLY B 1 17 ? 1.281 23.531 7.395 1 96.75 17 GLY B N 1
ATOM 1342 C CA . GLY B 1 17 ? 1.369 23.453 5.945 1 96.75 17 GLY B CA 1
ATOM 1343 C C . GLY B 1 17 ? 0.022 23.266 5.277 1 96.75 17 GLY B C 1
ATOM 1344 O O . GLY B 1 17 ? -0.065 23.219 4.047 1 96.75 17 GLY B O 1
ATOM 1345 N N . LEU B 1 18 ? -1.045 23.078 6.031 1 97.94 18 LEU B N 1
ATOM 1346 C CA . LEU B 1 18 ? -2.412 23.016 5.527 1 97.94 18 LEU B CA 1
ATOM 1347 C C . LEU B 1 18 ? -3.111 24.359 5.699 1 97.94 18 LEU B C 1
ATOM 1349 O O . LEU B 1 18 ? -2.926 25.031 6.715 1 97.94 18 LEU B O 1
ATOM 1353 N N . ASP B 1 19 ? -3.943 24.75 4.773 1 97.31 19 ASP B N 1
ATOM 1354 C CA . ASP B 1 19 ? -4.535 26.078 4.844 1 97.31 19 ASP B CA 1
ATOM 1355 C C . ASP B 1 19 ? -6.016 26 5.207 1 97.31 19 ASP B C 1
ATOM 1357 O O . ASP B 1 19 ? -6.762 26.953 5 1 97.31 19 ASP B O 1
ATOM 1361 N N . TYR B 1 20 ? -6.426 24.891 5.762 1 97.12 20 TYR B N 1
ATOM 1362 C CA . TYR B 1 20 ? -7.844 24.75 6.074 1 97.12 20 TYR B CA 1
ATOM 1363 C C . TYR B 1 20 ? -8.039 24.266 7.508 1 97.12 20 TYR B C 1
ATOM 1365 O O . TYR B 1 20 ? -9.094 23.734 7.852 1 97.12 20 TYR B O 1
ATOM 1373 N N . VAL B 1 21 ? -7.078 24.453 8.367 1 97.75 21 VAL B N 1
ATOM 1374 C CA . VAL B 1 21 ? -7.156 23.984 9.75 1 97.75 21 VAL B CA 1
ATOM 1375 C C . VAL B 1 21 ? -7.352 25.172 10.695 1 97.75 21 VAL B C 1
ATOM 1377 O O . VAL B 1 21 ? -6.629 26.156 10.602 1 97.75 21 VAL B O 1
ATOM 1380 N N . TRP B 1 22 ? -8.305 25.031 11.594 1 97.06 22 TRP B N 1
ATOM 1381 C CA . TRP B 1 22 ? -8.586 26.047 12.609 1 97.06 22 TRP B CA 1
ATOM 1382 C C . TRP B 1 22 ? -8.555 25.438 14.008 1 97.06 22 TRP B C 1
ATOM 1384 O O . TRP B 1 22 ? -9.008 24.312 14.219 1 97.06 22 TRP B O 1
ATOM 1394 N N . LEU B 1 23 ? -8.016 26.203 14.945 1 95.56 23 LEU B N 1
ATOM 1395 C CA . LEU B 1 23 ? -7.98 25.781 16.344 1 95.56 23 LEU B CA 1
ATOM 1396 C C . LEU B 1 23 ? -9.039 26.516 17.156 1 95.56 23 LEU B C 1
ATOM 1398 O O . LEU B 1 23 ? -9.211 27.734 17.016 1 95.56 23 LEU B O 1
ATOM 1402 N N . GLU B 1 24 ? -9.797 25.766 17.859 1 93.06 24 GLU B N 1
ATOM 1403 C CA . GLU B 1 24 ? -10.68 26.297 18.875 1 93.06 24 GLU B CA 1
ATOM 1404 C C . GLU B 1 24 ? -10.172 25.953 20.281 1 93.06 24 GLU B C 1
ATOM 1406 O O . GLU B 1 24 ? -10.523 24.922 20.844 1 93.06 24 GLU B O 1
ATOM 1411 N N . GLY B 1 25 ? -9.227 26.844 20.766 1 89.88 25 GLY B N 1
ATOM 1412 C CA . GLY B 1 25 ? -8.555 26.609 22.031 1 89.88 25 GLY B CA 1
ATOM 1413 C C . GLY B 1 25 ? -7.191 25.969 21.875 1 89.88 25 GLY B C 1
ATOM 1414 O O . GLY B 1 25 ? -6.703 25.797 20.75 1 89.88 25 GLY B O 1
ATOM 1415 N N . GLY B 1 26 ? -6.469 25.719 23.062 1 90.81 26 GLY B N 1
ATOM 1416 C CA . GLY B 1 26 ? -5.195 25.016 23.094 1 90.81 26 GLY B CA 1
ATOM 1417 C C . GLY B 1 26 ? -4.031 25.875 22.641 1 90.81 26 GLY B C 1
ATOM 1418 O O . GLY B 1 26 ? -2.971 25.359 22.281 1 90.81 26 GLY B O 1
ATOM 1419 N N . PHE B 1 27 ? -4.289 27.078 22.469 1 92.88 27 PHE B N 1
ATOM 1420 C CA . PHE B 1 27 ? -3.227 28 22.078 1 92.88 27 PHE B CA 1
ATOM 1421 C C . PHE B 1 27 ? -3.291 29.281 22.906 1 92.88 27 PHE B C 1
ATOM 1423 O O . PHE B 1 27 ? -4.309 29.562 23.547 1 92.88 27 PHE B O 1
ATOM 1430 N N . VAL B 1 28 ? -2.178 30 23 1 91 28 VAL B N 1
ATOM 1431 C CA . VAL B 1 28 ? -2.088 31.266 23.703 1 91 28 VAL B CA 1
ATOM 1432 C C . VAL B 1 28 ? -1.43 32.312 22.812 1 91 28 VAL B C 1
ATOM 1434 O O . VAL B 1 28 ? -0.494 32 22.078 1 91 28 VAL B O 1
ATOM 1437 N N . ARG B 1 29 ? -2.033 33.5 22.875 1 91.44 29 ARG B N 1
ATOM 1438 C CA . ARG B 1 29 ? -1.436 34.594 22.141 1 91.44 29 ARG B CA 1
ATOM 1439 C C . ARG B 1 29 ? -0.553 35.438 23.062 1 91.44 29 ARG B C 1
ATOM 1441 O O . ARG B 1 29 ? -0.952 35.781 24.172 1 91.44 29 ARG B O 1
ATOM 1448 N N . GLU B 1 30 ? 0.704 35.562 22.641 1 91.06 30 GLU B N 1
ATOM 1449 C CA . GLU B 1 30 ? 1.636 36.344 23.453 1 91.06 30 GLU B CA 1
ATOM 1450 C C . GLU B 1 30 ? 2.35 37.406 22.609 1 91.06 30 GLU B C 1
ATOM 1452 O O . GLU B 1 30 ? 2.656 37.156 21.438 1 91.06 30 GLU B O 1
ATOM 1457 N N . GLU B 1 31 ? 2.51 38.562 23.234 1 92.12 31 GLU B N 1
ATOM 1458 C CA . GLU B 1 31 ? 3.291 39.594 22.594 1 92.12 31 GLU B CA 1
ATOM 1459 C C . GLU B 1 31 ? 4.789 39.344 22.75 1 92.12 31 GLU B C 1
ATOM 1461 O O . GLU B 1 31 ? 5.273 39.125 23.844 1 92.12 31 GLU B O 1
ATOM 1466 N N . THR B 1 32 ? 5.438 39.125 21.641 1 90.75 32 THR B N 1
ATOM 1467 C CA . THR B 1 32 ? 6.883 38.938 21.656 1 90.75 32 THR B CA 1
ATOM 1468 C C . THR B 1 32 ? 7.602 40.188 21.172 1 90.75 32 THR B C 1
ATOM 1470 O O . THR B 1 32 ? 6.961 41.156 20.766 1 90.75 32 THR B O 1
ATOM 1473 N N . ALA B 1 33 ? 8.961 40.25 21.328 1 92.94 33 ALA B N 1
ATOM 1474 C CA . ALA B 1 33 ? 9.781 41.344 20.828 1 92.94 33 ALA B CA 1
ATOM 1475 C C . ALA B 1 33 ? 9.57 41.562 19.328 1 92.94 33 ALA B C 1
ATOM 1477 O O . ALA B 1 33 ? 9.781 42.656 18.812 1 92.94 33 ALA B O 1
ATOM 1478 N N . TYR B 1 34 ? 9.117 40.531 18.641 1 93.38 34 TYR B N 1
ATOM 1479 C CA . TYR B 1 34 ? 8.969 40.562 17.188 1 93.38 34 TYR B CA 1
ATOM 1480 C C . TYR B 1 34 ? 7.496 40.688 16.797 1 93.38 34 TYR B C 1
ATOM 1482 O O . TYR B 1 34 ? 7.148 40.562 15.625 1 93.38 34 TYR B O 1
ATOM 1490 N N . GLY B 1 35 ? 6.59 40.969 17.781 1 90 35 GLY B N 1
ATOM 1491 C CA . GLY B 1 35 ? 5.164 41.094 17.516 1 90 35 GLY B CA 1
ATOM 1492 C C . GLY B 1 35 ? 4.348 39.969 18.125 1 90 35 GLY B C 1
ATOM 1493 O O . GLY B 1 35 ? 4.871 39.156 18.891 1 90 35 GLY B O 1
ATOM 1494 N N . PRO B 1 36 ? 3.16 40.062 17.812 1 89.69 36 PRO B N 1
ATOM 1495 C CA . PRO B 1 36 ? 2.291 39.031 18.375 1 89.69 36 PRO B CA 1
ATOM 1496 C C . PRO B 1 36 ? 2.639 37.625 17.875 1 89.69 36 PRO B C 1
ATOM 1498 O O . PRO B 1 36 ? 3.02 37.469 16.719 1 89.69 36 PRO B O 1
ATOM 1501 N N . ALA B 1 37 ? 2.717 36.719 18.844 1 91.31 37 ALA B N 1
ATOM 1502 C CA . ALA B 1 37 ? 2.977 35.312 18.516 1 91.31 37 ALA B CA 1
ATOM 1503 C C . ALA B 1 37 ? 1.938 34.406 19.156 1 91.31 37 ALA B C 1
ATOM 1505 O O . ALA B 1 37 ? 1.36 34.719 20.188 1 91.31 37 ALA B O 1
ATOM 1506 N N . VAL B 1 38 ? 1.604 33.281 18.422 1 92.25 38 VAL B N 1
ATOM 1507 C CA . VAL B 1 38 ? 0.704 32.25 18.953 1 92.25 38 VAL B CA 1
ATOM 1508 C C . VAL B 1 38 ? 1.499 31 19.344 1 92.25 38 VAL B C 1
ATOM 1510 O O . VAL B 1 38 ? 2.336 30.531 18.562 1 92.25 38 VAL B O 1
ATOM 1513 N N . MET B 1 39 ? 1.283 30.578 20.5 1 92.31 39 MET B N 1
ATOM 1514 C CA . MET B 1 39 ? 1.946 29.375 20.984 1 92.31 39 MET B CA 1
ATOM 1515 C C . MET B 1 39 ? 0.946 28.234 21.172 1 92.31 39 MET B C 1
ATOM 1517 O O . MET B 1 39 ? -0.121 28.422 21.75 1 92.31 39 MET B O 1
ATOM 1521 N N . VAL B 1 40 ? 1.246 27.156 20.562 1 92.94 40 VAL B N 1
ATOM 1522 C CA . VAL B 1 40 ? 0.394 25.969 20.656 1 92.94 40 VAL B CA 1
ATOM 1523 C C . VAL B 1 40 ? 1.055 24.938 21.562 1 92.94 40 VAL B C 1
ATOM 1525 O O . VAL B 1 40 ? 2.182 24.5 21.312 1 92.94 40 VAL B O 1
ATOM 1528 N N . GLU B 1 41 ? 0.389 24.625 22.672 1 85.12 41 GLU B N 1
ATOM 1529 C CA . GLU B 1 41 ? 0.883 23.578 23.578 1 85.12 41 GLU B CA 1
ATOM 1530 C C . GLU B 1 41 ? 0.732 22.188 22.938 1 85.12 41 GLU B C 1
ATOM 1532 O O . GLU B 1 41 ? -0.314 21.875 22.375 1 85.12 41 GLU B O 1
ATOM 1537 N N . HIS B 1 42 ? 1.769 21.359 23.016 1 92 42 HIS B N 1
ATOM 1538 C CA . HIS B 1 42 ? 1.756 20 22.469 1 92 42 HIS B CA 1
ATOM 1539 C C . HIS B 1 42 ? 1.519 20.016 20.969 1 92 42 HIS B C 1
ATOM 1541 O O . HIS B 1 42 ? 0.66 19.281 20.469 1 92 42 HIS B O 1
ATOM 1547 N N . ALA B 1 43 ? 2.209 20.891 20.25 1 93.69 43 ALA B N 1
ATOM 1548 C CA . ALA B 1 43 ? 2.061 21.078 18.812 1 93.69 43 ALA B CA 1
ATOM 1549 C C . ALA B 1 43 ? 2.225 19.766 18.062 1 93.69 43 ALA B C 1
ATOM 1551 O O . ALA B 1 43 ? 1.533 19.516 17.062 1 93.69 43 ALA B O 1
ATOM 1552 N N . SER B 1 44 ? 3.143 18.875 18.594 1 94.88 44 SER B N 1
ATOM 1553 C CA . SER B 1 44 ? 3.35 17.578 17.938 1 94.88 44 SER B CA 1
ATOM 1554 C C . SER B 1 44 ? 2.102 16.719 18.031 1 94.88 44 SER B C 1
ATOM 1556 O O . SER B 1 44 ? 1.763 16 17.078 1 94.88 44 SER B O 1
ATOM 1558 N N . ALA B 1 45 ? 1.482 16.766 19.125 1 95.62 45 ALA B N 1
ATOM 1559 C CA . ALA B 1 45 ? 0.242 16.016 19.297 1 95.62 45 ALA B CA 1
ATOM 1560 C C . ALA B 1 45 ? -0.867 16.578 18.406 1 95.62 45 ALA B C 1
ATOM 1562 O O . ALA B 1 45 ? -1.696 15.82 17.906 1 95.62 45 ALA B O 1
ATOM 1563 N N . LEU B 1 46 ? -0.917 17.906 18.266 1 97.06 46 LEU B N 1
ATOM 1564 C CA . LEU B 1 46 ? -1.875 18.547 17.359 1 97.06 46 LEU B CA 1
ATOM 1565 C C . LEU B 1 46 ? -1.657 18.078 15.93 1 97.06 46 LEU B C 1
ATOM 1567 O O . LEU B 1 46 ? -2.6 17.656 15.258 1 97.06 46 LEU B O 1
ATOM 1571 N N . ASP B 1 47 ? -0.398 18.125 15.484 1 98.12 47 ASP B N 1
ATOM 1572 C CA . ASP B 1 47 ? -0.08 17.688 14.125 1 98.12 47 ASP B CA 1
ATOM 1573 C C . ASP B 1 47 ? -0.477 16.234 13.891 1 98.12 47 ASP B C 1
ATOM 1575 O O . ASP B 1 47 ? -1.003 15.891 12.836 1 98.12 47 ASP B O 1
ATOM 1579 N N . ARG B 1 48 ? -0.236 15.43 14.867 1 97.44 48 ARG B N 1
ATOM 1580 C CA . ARG B 1 48 ? -0.603 14.016 14.758 1 97.44 48 ARG B CA 1
ATOM 1581 C C . ARG B 1 48 ? -2.115 13.852 14.648 1 97.44 48 ARG B C 1
ATOM 1583 O O . ARG B 1 48 ? -2.6 13.047 13.852 1 97.44 48 ARG B O 1
ATOM 1590 N N . ALA B 1 49 ? -2.867 14.578 15.445 1 97.5 49 ALA B N 1
ATOM 1591 C CA . ALA B 1 49 ? -4.324 14.508 15.414 1 97.5 49 ALA B CA 1
ATOM 1592 C C . ALA B 1 49 ? -4.863 14.953 14.055 1 97.5 49 ALA B C 1
ATOM 1594 O O . ALA B 1 49 ? -5.805 14.352 13.523 1 97.5 49 ALA B O 1
ATOM 1595 N N . ILE B 1 50 ? -4.285 15.961 13.523 1 98.25 50 ILE B N 1
ATOM 1596 C CA . ILE B 1 50 ? -4.68 16.453 12.211 1 98.25 50 ILE B CA 1
ATOM 1597 C C . ILE B 1 50 ? -4.391 15.398 11.148 1 98.25 50 ILE B C 1
ATOM 1599 O O . ILE B 1 50 ? -5.238 15.109 10.297 1 98.25 50 ILE B O 1
ATOM 1603 N N . ALA B 1 51 ? -3.184 14.789 11.227 1 98.69 51 ALA B N 1
ATOM 1604 C CA . ALA B 1 51 ? -2.787 13.758 10.273 1 98.69 51 ALA B CA 1
ATOM 1605 C C . ALA B 1 51 ? -3.736 12.562 10.328 1 98.69 51 ALA B C 1
ATOM 1607 O O . ALA B 1 51 ? -4.086 11.992 9.297 1 98.69 51 ALA B O 1
ATOM 1608 N N . GLU B 1 52 ? -4.137 12.219 11.523 1 97.62 52 GLU B N 1
ATOM 1609 C CA . GLU B 1 52 ? -5.066 11.102 11.68 1 97.62 52 GLU B CA 1
ATOM 1610 C C . GLU B 1 52 ? -6.398 11.398 11 1 97.62 52 GLU B C 1
ATOM 1612 O O . GLU B 1 52 ? -6.977 10.523 10.344 1 97.62 52 GLU B O 1
ATOM 1617 N N . ALA B 1 53 ? -6.898 12.602 11.094 1 96.88 53 ALA B N 1
ATOM 1618 C CA . ALA B 1 53 ? -8.125 13 10.406 1 96.88 53 ALA B CA 1
ATOM 1619 C C . ALA B 1 53 ? -7.938 12.977 8.891 1 96.88 53 ALA B C 1
ATOM 1621 O O . ALA B 1 53 ? -8.836 12.555 8.156 1 96.88 53 ALA B O 1
ATOM 1622 N N . VAL B 1 54 ? -6.773 13.375 8.461 1 97.06 54 VAL B N 1
ATOM 1623 C CA . VAL B 1 54 ? -6.469 13.477 7.039 1 97.06 54 VAL B CA 1
ATOM 1624 C C . VAL B 1 54 ? -6.445 12.078 6.418 1 97.06 54 VAL B C 1
ATOM 1626 O O . VAL B 1 54 ? -7.055 11.852 5.371 1 97.06 54 VAL B O 1
ATOM 1629 N N . VAL B 1 55 ? -5.781 11.078 7.074 1 97.12 55 VAL B N 1
ATOM 1630 C CA . VAL B 1 55 ? -5.602 9.766 6.461 1 97.12 55 VAL B CA 1
ATOM 1631 C C . VAL B 1 55 ? -6.906 8.977 6.531 1 97.12 55 VAL B C 1
ATOM 1633 O O . VAL B 1 55 ? -7.066 7.973 5.84 1 97.12 55 VAL B O 1
ATOM 1636 N N . ARG B 1 56 ? -7.84 9.461 7.309 1 93.69 56 ARG B N 1
ATOM 1637 C CA . ARG B 1 56 ? -9.078 8.711 7.488 1 93.69 56 ARG B CA 1
ATOM 1638 C C . ARG B 1 56 ? -10.188 9.258 6.594 1 93.69 56 ARG B C 1
ATOM 1640 O O . ARG B 1 56 ? -11.219 8.617 6.422 1 93.69 56 ARG B O 1
ATOM 1647 N N . HIS B 1 57 ? -9.984 10.445 6.129 1 92.19 57 HIS B N 1
ATOM 1648 C CA . HIS B 1 57 ? -11.078 10.961 5.301 1 92.19 57 HIS B CA 1
ATOM 1649 C C . HIS B 1 57 ? -11.141 10.227 3.965 1 92.19 57 HIS B C 1
ATOM 1651 O O . HIS B 1 57 ? -10.211 9.516 3.594 1 92.19 57 HIS B O 1
ATOM 1657 N N . ARG B 1 58 ? -12.18 10.352 3.211 1 90.19 58 ARG B N 1
ATOM 1658 C CA . ARG B 1 58 ? -12.477 9.516 2.051 1 90.19 58 ARG B CA 1
ATOM 1659 C C . ARG B 1 58 ? -12.039 10.195 0.759 1 90.19 58 ARG B C 1
ATOM 1661 O O . ARG B 1 58 ? -12.008 9.57 -0.301 1 90.19 58 ARG B O 1
ATOM 1668 N N . ARG B 1 59 ? -11.648 11.43 0.828 1 91.44 59 ARG B N 1
ATOM 1669 C CA . ARG B 1 59 ? -11.289 12.188 -0.367 1 91.44 59 ARG B CA 1
ATOM 1670 C C . ARG B 1 59 ? -9.859 11.875 -0.799 1 91.44 59 ARG B C 1
ATOM 1672 O O . ARG B 1 59 ? -9.039 11.438 0.013 1 91.44 59 ARG B O 1
ATOM 1679 N N . HIS B 1 60 ? -9.578 12.18 -1.981 1 92.94 60 HIS B N 1
ATOM 1680 C CA . HIS B 1 60 ? -8.211 12.102 -2.475 1 92.94 60 HIS B CA 1
ATOM 1681 C C . HIS B 1 60 ? -7.305 13.086 -1.746 1 92.94 60 HIS B C 1
ATOM 1683 O O . HIS B 1 60 ? -7.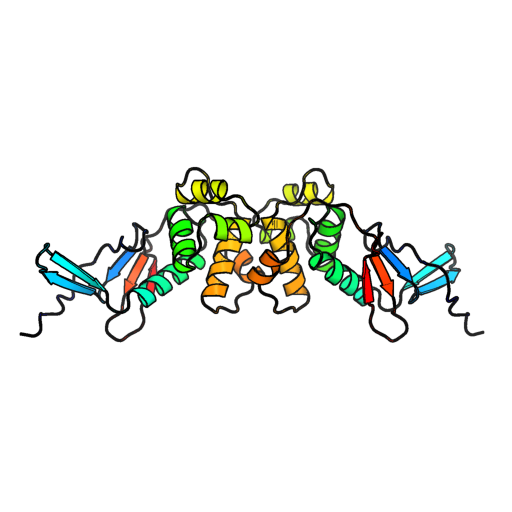703 14.219 -1.474 1 92.94 60 HIS B O 1
ATOM 1689 N N . LEU B 1 61 ? -6.125 12.617 -1.458 1 96.38 61 LEU B N 1
ATOM 1690 C CA . LEU B 1 61 ? -5.164 13.5 -0.803 1 96.38 61 LEU B CA 1
ATOM 1691 C C . LEU B 1 61 ? -4.773 14.656 -1.72 1 96.38 61 LEU B C 1
ATOM 1693 O O . LEU B 1 61 ? -4.555 14.453 -2.918 1 96.38 61 LEU B O 1
ATOM 1697 N N . THR B 1 62 ? -4.715 15.859 -1.195 1 96.31 62 THR B N 1
ATOM 1698 C CA . THR B 1 62 ? -4.199 17 -1.931 1 96.31 62 THR B CA 1
ATOM 1699 C C . THR B 1 62 ? -2.676 17.047 -1.859 1 96.31 62 THR B C 1
ATOM 1701 O O . THR B 1 62 ? -2.062 16.328 -1.072 1 96.31 62 THR B O 1
ATOM 1704 N N . GLY B 1 63 ? -2.074 17.891 -2.713 1 97.88 63 GLY B N 1
ATOM 1705 C CA . GLY B 1 63 ? -0.634 18.078 -2.658 1 97.88 63 GLY B CA 1
ATOM 1706 C C . GLY B 1 63 ? -0.144 18.547 -1.297 1 97.88 63 GLY B C 1
ATOM 1707 O O . GLY B 1 63 ? 0.885 18.062 -0.811 1 97.88 63 GLY B O 1
ATOM 1708 N N . GLN B 1 64 ? -0.871 19.453 -0.658 1 98.12 64 GLN B N 1
ATOM 1709 C CA . GLN B 1 64 ? -0.541 19.922 0.684 1 98.12 64 GLN B CA 1
ATOM 1710 C C . GLN B 1 64 ? -0.519 18.766 1.68 1 98.12 64 GLN B C 1
ATOM 1712 O O . GLN B 1 64 ? 0.369 18.688 2.531 1 98.12 64 GLN B O 1
ATOM 1717 N N . GLU B 1 65 ? -1.515 17.938 1.528 1 98.25 65 GLU B N 1
ATOM 1718 C CA . GLU B 1 65 ? -1.621 16.812 2.453 1 98.25 65 GLU B CA 1
ATOM 1719 C C . GLU B 1 65 ? -0.49 15.812 2.238 1 98.25 65 GLU B C 1
ATOM 1721 O O . GLU B 1 65 ? 0.019 15.227 3.195 1 98.25 65 GLU B O 1
ATOM 1726 N N . VAL B 1 66 ? -0.071 15.586 0.961 1 98.81 66 VAL B N 1
ATOM 1727 C CA . VAL B 1 66 ? 1.073 14.727 0.663 1 98.81 66 VAL B CA 1
ATOM 1728 C C . VAL B 1 66 ? 2.318 15.273 1.36 1 98.81 66 VAL B C 1
ATOM 1730 O O . VAL B 1 66 ? 3.018 14.539 2.061 1 98.81 66 VAL B O 1
ATOM 1733 N N . ARG B 1 67 ? 2.535 16.547 1.229 1 98.81 67 ARG B N 1
ATOM 1734 C CA . ARG B 1 67 ? 3.691 17.188 1.843 1 98.81 67 ARG B CA 1
ATOM 1735 C C . ARG B 1 67 ? 3.617 17.109 3.363 1 98.81 67 ARG B C 1
ATOM 1737 O O . ARG B 1 67 ? 4.621 16.844 4.027 1 98.81 67 ARG B O 1
ATOM 1744 N N . PHE B 1 68 ? 2.455 17.359 3.885 1 98.88 68 PHE B N 1
ATOM 1745 C CA . PHE B 1 68 ? 2.211 17.344 5.32 1 98.88 68 PHE B CA 1
ATOM 1746 C C . PHE B 1 68 ? 2.523 15.977 5.918 1 98.88 68 PHE B C 1
ATOM 1748 O O . PHE B 1 68 ? 3.324 15.867 6.848 1 98.88 68 PHE B O 1
ATOM 1755 N N . LEU B 1 69 ? 1.987 14.867 5.336 1 98.88 69 LEU B N 1
ATOM 1756 C CA . LEU B 1 69 ? 2.191 13.508 5.828 1 98.88 69 LEU B CA 1
ATOM 1757 C C . LEU B 1 69 ? 3.652 13.094 5.684 1 98.88 69 LEU B C 1
ATOM 1759 O O . LEU B 1 69 ? 4.23 12.516 6.609 1 98.88 69 LEU B O 1
ATOM 1763 N N . ARG B 1 70 ? 4.25 13.383 4.512 1 98.88 70 ARG B N 1
ATOM 1764 C CA . ARG B 1 70 ? 5.656 13.062 4.297 1 98.88 70 ARG B CA 1
ATOM 1765 C C . ARG B 1 70 ? 6.535 13.719 5.359 1 98.88 70 ARG B C 1
ATOM 1767 O O . ARG B 1 70 ? 7.434 13.078 5.91 1 98.88 70 ARG B O 1
ATOM 1774 N N . GLY B 1 71 ? 6.254 15.016 5.574 1 98.62 71 GLY B N 1
ATOM 1775 C CA . GLY B 1 71 ? 7.023 15.758 6.559 1 98.62 71 GLY B CA 1
ATOM 1776 C C . GLY B 1 71 ? 6.922 15.188 7.957 1 98.62 71 GLY B C 1
ATOM 1777 O O . GLY B 1 71 ? 7.918 15.109 8.68 1 98.62 71 GLY B O 1
ATOM 1778 N N . LEU B 1 72 ? 5.762 14.789 8.375 1 98.31 72 LEU B N 1
ATOM 1779 C CA . LEU B 1 72 ? 5.547 14.227 9.703 1 98.31 72 LEU B CA 1
ATOM 1780 C C . LEU B 1 72 ? 6.324 12.922 9.867 1 98.31 72 LEU B C 1
ATOM 1782 O O . LEU B 1 72 ? 6.68 12.547 10.984 1 98.31 72 LEU B O 1
ATOM 1786 N N . MET B 1 73 ? 6.594 12.227 8.773 1 98.44 73 MET B N 1
ATOM 1787 C CA . MET B 1 73 ? 7.336 10.977 8.82 1 98.44 73 MET B CA 1
ATOM 1788 C C . MET B 1 73 ? 8.828 11.219 8.648 1 98.44 73 MET B C 1
ATOM 1790 O O . MET B 1 73 ? 9.609 10.273 8.539 1 98.44 73 MET B O 1
ATOM 1794 N N . ASP B 1 74 ? 9.211 12.516 8.516 1 98.31 74 ASP B N 1
ATOM 1795 C CA . ASP B 1 74 ? 10.602 12.938 8.383 1 98.31 74 ASP B CA 1
ATOM 1796 C C . ASP B 1 74 ? 11.234 12.32 7.137 1 98.31 74 ASP B C 1
ATOM 1798 O O . ASP B 1 74 ? 12.352 11.805 7.199 1 98.31 74 ASP B O 1
ATOM 1802 N N . LEU B 1 75 ? 10.523 12.281 6.062 1 98.62 75 LEU B N 1
ATOM 1803 C CA . LEU B 1 75 ? 11.031 11.742 4.801 1 98.62 75 LEU B CA 1
ATOM 1804 C C . LEU B 1 75 ? 11.344 12.867 3.82 1 98.62 75 LEU B C 1
ATOM 1806 O O . LEU B 1 75 ? 10.617 13.859 3.754 1 98.62 75 LEU B O 1
ATOM 1810 N N . THR B 1 76 ? 12.359 12.711 3.072 1 98.75 76 THR B N 1
ATOM 1811 C CA . THR B 1 76 ? 12.586 13.531 1.89 1 98.75 76 THR B CA 1
ATOM 1812 C C . THR B 1 76 ? 11.672 13.102 0.747 1 98.75 76 THR B C 1
ATOM 1814 O O . THR B 1 76 ? 11 12.07 0.837 1 98.75 76 THR B O 1
ATOM 1817 N N . GLN B 1 77 ? 11.617 13.93 -0.237 1 98.75 77 GLN B N 1
ATOM 1818 C CA . GLN B 1 77 ? 10.883 13.523 -1.435 1 98.75 77 GLN B CA 1
ATOM 1819 C C . GLN B 1 77 ? 11.445 12.227 -2.004 1 98.75 77 GLN B C 1
ATOM 1821 O O . GLN B 1 77 ? 10.695 11.352 -2.438 1 98.75 77 GLN B O 1
ATOM 1826 N N . GLU B 1 78 ? 12.789 12.094 -1.968 1 98.5 78 GLU B N 1
ATOM 1827 C CA . GLU B 1 78 ? 13.461 10.891 -2.447 1 98.5 78 GLU B CA 1
ATOM 1828 C C . GLU B 1 78 ? 13.102 9.68 -1.586 1 98.5 78 GLU B C 1
ATOM 1830 O O . GLU B 1 78 ? 12.891 8.578 -2.105 1 98.5 78 GLU B O 1
ATOM 1835 N N . GLY B 1 79 ? 13.086 9.867 -0.331 1 98.38 79 GLY B N 1
ATOM 1836 C CA . GLY B 1 79 ? 12.75 8.797 0.589 1 98.38 79 GLY B CA 1
ATOM 1837 C C . GLY B 1 79 ? 11.344 8.258 0.385 1 98.38 79 GLY B C 1
ATOM 1838 O O . GLY B 1 79 ? 11.141 7.043 0.341 1 98.38 79 GLY B O 1
ATOM 1839 N N . LEU B 1 80 ? 10.336 9.156 0.292 1 98.75 80 LEU B N 1
ATOM 1840 C CA . LEU B 1 80 ? 8.961 8.734 0.036 1 98.75 80 LEU B CA 1
ATOM 1841 C C . LEU B 1 80 ? 8.852 8.047 -1.321 1 98.75 80 LEU B C 1
ATOM 1843 O O . LEU B 1 80 ? 8.188 7.012 -1.445 1 98.75 80 LEU B O 1
ATOM 1847 N N . ALA B 1 81 ? 9.492 8.648 -2.324 1 98.44 81 ALA B N 1
ATOM 1848 C CA . ALA B 1 81 ? 9.469 8.094 -3.676 1 98.44 81 ALA B CA 1
ATOM 1849 C C . ALA B 1 81 ? 9.984 6.656 -3.688 1 98.44 81 ALA B C 1
ATOM 1851 O O . ALA B 1 81 ? 9.398 5.785 -4.336 1 98.44 81 ALA B O 1
ATOM 1852 N N . ALA B 1 82 ? 11.031 6.402 -2.971 1 97.31 82 ALA B N 1
ATOM 1853 C CA . ALA B 1 82 ? 11.625 5.07 -2.91 1 97.31 82 ALA B CA 1
ATOM 1854 C C . ALA B 1 82 ? 10.641 4.059 -2.33 1 97.31 82 ALA B C 1
ATOM 1856 O O . ALA B 1 82 ? 10.5 2.951 -2.854 1 97.31 82 ALA B O 1
ATOM 1857 N N . LEU B 1 83 ? 9.945 4.422 -1.293 1 97.75 83 LEU B N 1
ATOM 1858 C CA . LEU B 1 83 ? 8.969 3.533 -0.664 1 97.75 83 LEU B CA 1
ATOM 1859 C C . LEU B 1 83 ? 7.805 3.252 -1.604 1 97.75 83 LEU B C 1
ATOM 1861 O O . LEU B 1 83 ? 7.211 2.174 -1.557 1 97.75 83 LEU B O 1
ATOM 1865 N N . LEU B 1 84 ? 7.508 4.215 -2.48 1 97.94 84 LEU B N 1
ATOM 1866 C CA . LEU B 1 84 ? 6.355 4.098 -3.365 1 97.94 84 LEU B CA 1
ATOM 1867 C C . LEU B 1 84 ? 6.77 3.57 -4.734 1 97.94 84 LEU B C 1
ATOM 1869 O O . LEU B 1 84 ? 5.922 3.361 -5.605 1 97.94 84 LEU B O 1
ATOM 1873 N N . GLY B 1 85 ? 8.102 3.361 -4.93 1 96.25 85 GLY B N 1
ATOM 1874 C CA . GLY B 1 85 ? 8.578 2.928 -6.234 1 96.25 85 GLY B CA 1
ATOM 1875 C C . GLY B 1 85 ? 8.422 3.986 -7.309 1 96.25 85 GLY B C 1
ATOM 1876 O O . GLY B 1 85 ? 8.039 3.678 -8.438 1 96.25 85 GLY B O 1
ATOM 1877 N N . LYS B 1 86 ? 8.594 5.172 -6.906 1 97.12 86 LYS B N 1
ATOM 1878 C CA . LYS B 1 86 ? 8.5 6.332 -7.789 1 97.12 86 LYS B CA 1
ATOM 1879 C C . LYS B 1 86 ? 9.797 7.133 -7.793 1 97.12 86 LYS B C 1
ATOM 1881 O O . LYS B 1 86 ? 10.773 6.742 -7.152 1 97.12 86 LYS B O 1
ATOM 1886 N N . ASP B 1 87 ? 9.812 8.117 -8.625 1 97.75 87 ASP B N 1
ATOM 1887 C CA . ASP B 1 87 ? 10.922 9.062 -8.578 1 97.75 87 ASP B CA 1
ATOM 1888 C C . ASP B 1 87 ? 10.547 10.312 -7.789 1 97.75 87 ASP B C 1
ATOM 1890 O O . ASP B 1 87 ? 9.359 10.617 -7.617 1 97.75 87 ASP B O 1
ATOM 1894 N N . ALA B 1 88 ? 11.586 10.992 -7.305 1 98.44 88 ALA B N 1
ATOM 1895 C CA . ALA B 1 88 ? 11.383 12.195 -6.492 1 98.44 88 ALA B CA 1
ATOM 1896 C C . ALA B 1 88 ? 10.586 13.242 -7.262 1 98.44 88 ALA B C 1
ATOM 1898 O O . ALA B 1 88 ? 9.812 14 -6.668 1 98.44 88 ALA B O 1
ATOM 1899 N N . GLN B 1 89 ? 10.711 13.25 -8.539 1 98.69 89 GLN B N 1
ATOM 1900 C CA . GLN B 1 89 ? 9.992 14.219 -9.359 1 98.69 89 GLN B CA 1
ATOM 1901 C C . GLN B 1 89 ? 8.484 13.984 -9.289 1 98.69 89 GLN B C 1
ATOM 1903 O O . GLN B 1 89 ? 7.707 14.938 -9.289 1 98.69 89 GLN B O 1
ATOM 1908 N N . SER B 1 90 ? 8.047 12.727 -9.312 1 98.69 90 SER B N 1
ATOM 1909 C CA . SER B 1 90 ? 6.629 12.406 -9.18 1 98.69 90 SER B CA 1
ATOM 1910 C C . SER B 1 90 ? 6.051 12.961 -7.883 1 98.69 90 SER B C 1
ATOM 1912 O O . SER B 1 90 ? 4.988 13.586 -7.883 1 98.69 90 SER B O 1
ATOM 1914 N N . VAL B 1 91 ? 6.816 12.805 -6.805 1 98.81 91 VAL B N 1
ATOM 1915 C CA . VAL B 1 91 ? 6.371 13.289 -5.504 1 98.81 91 VAL B CA 1
ATOM 1916 C C . VAL B 1 91 ? 6.297 14.812 -5.508 1 98.81 91 VAL B C 1
ATOM 1918 O O . VAL B 1 91 ? 5.312 15.391 -5.043 1 98.81 91 VAL B O 1
ATOM 1921 N N . ALA B 1 92 ? 7.297 15.422 -6.043 1 98.81 92 ALA B N 1
ATOM 1922 C CA . ALA B 1 92 ? 7.32 16.875 -6.121 1 98.81 92 ALA B CA 1
ATOM 1923 C C . ALA B 1 92 ? 6.109 17.406 -6.887 1 98.81 92 ALA B C 1
ATOM 1925 O O . ALA B 1 92 ? 5.5 18.406 -6.484 1 98.81 92 ALA B O 1
ATOM 1926 N N . ARG B 1 93 ? 5.77 16.734 -7.945 1 98.75 93 ARG B N 1
ATOM 1927 C CA . ARG B 1 93 ? 4.641 17.141 -8.773 1 98.75 93 ARG B CA 1
ATOM 1928 C C . ARG B 1 93 ? 3.328 17.016 -8.008 1 98.75 93 ARG B C 1
ATOM 1930 O O . ARG B 1 93 ? 2.424 17.844 -8.164 1 98.75 93 ARG B O 1
ATOM 1937 N N . TRP B 1 94 ? 3.195 15.93 -7.172 1 98.56 94 TRP B N 1
ATOM 1938 C CA . TRP B 1 94 ? 2.012 15.781 -6.336 1 98.56 94 TRP B CA 1
ATOM 1939 C C . TRP B 1 94 ? 1.92 16.906 -5.312 1 98.56 94 TRP B C 1
ATOM 1941 O O . TRP B 1 94 ? 0.87 17.547 -5.168 1 98.56 94 TRP B O 1
ATOM 1951 N N . GLU B 1 95 ? 3.113 17.219 -4.672 1 98.5 95 GLU B N 1
ATOM 1952 C CA . GLU B 1 95 ? 3.146 18.188 -3.58 1 98.5 95 GLU B CA 1
ATOM 1953 C C . GLU B 1 95 ? 2.838 19.594 -4.078 1 98.5 95 GLU B C 1
ATOM 1955 O O . GLU B 1 95 ? 2.285 20.422 -3.342 1 98.5 95 GLU B O 1
ATOM 1960 N N . ARG B 1 96 ? 3.117 19.844 -5.309 1 97.94 96 ARG B N 1
ATOM 1961 C CA . ARG B 1 96 ? 2.879 21.156 -5.906 1 97.94 96 ARG B CA 1
ATOM 1962 C C . ARG B 1 96 ? 1.544 21.188 -6.645 1 97.94 96 ARG B C 1
ATOM 1964 O O . ARG B 1 96 ? 1.241 22.156 -7.352 1 97.94 96 ARG B O 1
ATOM 1971 N N . ALA B 1 97 ? 0.827 20.109 -6.621 1 96.94 97 ALA B N 1
ATOM 1972 C CA . ALA B 1 97 ? -0.49 19.969 -7.242 1 96.94 97 ALA B CA 1
ATOM 1973 C C . ALA B 1 97 ? -0.397 20.094 -8.758 1 96.94 97 ALA B C 1
ATOM 1975 O O . ALA B 1 97 ? -1.337 20.547 -9.414 1 96.94 97 ALA B O 1
ATOM 1976 N N . ARG B 1 98 ? 0.75 19.797 -9.336 1 97.94 98 ARG B N 1
ATOM 1977 C CA . ARG B 1 98 ? 0.875 19.734 -10.789 1 97.94 98 ARG B CA 1
ATOM 1978 C C . ARG B 1 98 ? 0.144 18.516 -11.344 1 97.94 98 ARG B C 1
ATOM 1980 O O . ARG B 1 98 ? -0.422 18.562 -12.438 1 97.94 98 ARG B O 1
ATOM 1987 N N . THR B 1 99 ? 0.188 17.391 -10.719 1 97.25 99 THR B N 1
ATOM 1988 C CA . THR B 1 99 ? -0.603 16.188 -10.961 1 97.25 99 THR B CA 1
ATOM 1989 C C . THR B 1 99 ? -1.183 15.656 -9.656 1 97.25 99 THR B C 1
ATOM 1991 O O . THR B 1 99 ? -0.667 15.953 -8.57 1 97.25 99 THR B O 1
ATOM 1994 N N . ARG B 1 100 ? -2.186 14.969 -9.789 1 95.81 100 ARG B N 1
ATOM 1995 C CA . ARG B 1 100 ? -2.771 14.352 -8.609 1 95.81 100 ARG B CA 1
ATOM 1996 C C . ARG B 1 100 ? -2.027 13.07 -8.234 1 95.81 100 ARG B C 1
ATOM 1998 O O . ARG B 1 100 ? -1.536 12.352 -9.102 1 95.81 100 ARG B O 1
ATOM 2005 N N . ILE B 1 101 ? -1.987 12.875 -6.977 1 96.94 101 ILE B N 1
ATOM 2006 C CA . ILE B 1 101 ? -1.442 11.602 -6.527 1 96.94 101 ILE B CA 1
ATOM 2007 C C . ILE B 1 101 ? -2.332 10.461 -7.012 1 96.94 101 ILE B C 1
ATOM 2009 O O . ILE B 1 101 ? -3.553 10.5 -6.852 1 96.94 101 ILE B O 1
ATOM 2013 N N . PRO B 1 102 ? -1.763 9.461 -7.645 1 96.56 102 PRO B N 1
ATOM 2014 C CA . PRO B 1 102 ? -2.588 8.344 -8.117 1 96.56 102 PRO B CA 1
ATOM 2015 C C . PRO B 1 102 ? -3.221 7.555 -6.973 1 96.56 102 PRO B C 1
ATOM 2017 O O . PRO B 1 102 ? -2.695 7.551 -5.855 1 96.56 102 PRO B O 1
ATOM 2020 N N . PRO B 1 103 ? -4.227 6.863 -7.262 1 96.25 103 PRO B N 1
ATOM 2021 C CA . PRO B 1 103 ? -5.023 6.234 -6.207 1 96.25 103 PRO B CA 1
ATOM 2022 C C . PRO B 1 103 ? -4.223 5.223 -5.391 1 96.25 103 PRO B C 1
ATOM 2024 O O . PRO B 1 103 ? -4.355 5.172 -4.164 1 96.25 103 PRO B O 1
ATOM 2027 N N . THR B 1 104 ? -3.451 4.387 -6.047 1 97.56 104 THR B N 1
ATOM 2028 C CA . THR B 1 104 ? -2.707 3.402 -5.27 1 97.56 104 THR B CA 1
ATOM 2029 C C . THR B 1 104 ? -1.673 4.086 -4.379 1 97.56 104 THR B C 1
ATOM 2031 O O . THR B 1 104 ? -1.483 3.693 -3.225 1 97.56 104 THR B O 1
ATOM 2034 N N . GLU B 1 105 ? -0.978 5.086 -4.945 1 98.12 105 GLU B N 1
ATOM 2035 C CA . GLU B 1 105 ? -0.007 5.848 -4.168 1 98.12 105 GLU B CA 1
ATOM 2036 C C . GLU B 1 105 ? -0.678 6.566 -2.998 1 98.12 105 GLU B C 1
ATOM 2038 O O . GLU B 1 105 ? -0.089 6.695 -1.923 1 98.12 105 GLU B O 1
ATOM 2043 N N . ASP B 1 106 ? -1.881 7.059 -3.248 1 97.88 106 ASP B N 1
ATOM 2044 C CA . ASP B 1 106 ? -2.684 7.672 -2.193 1 97.88 106 ASP B CA 1
ATOM 2045 C C . ASP B 1 106 ? -2.898 6.699 -1.034 1 97.88 106 ASP B C 1
ATOM 2047 O O . ASP B 1 106 ? -2.549 7.004 0.108 1 97.88 106 ASP B O 1
ATOM 2051 N N . ARG B 1 107 ? -3.332 5.512 -1.325 1 97.88 107 ARG B N 1
ATOM 2052 C CA . ARG B 1 107 ? -3.574 4.48 -0.322 1 97.88 107 ARG B CA 1
ATOM 2053 C C . ARG B 1 107 ? -2.277 4.086 0.378 1 97.88 107 ARG B C 1
ATOM 2055 O O . ARG B 1 107 ? -2.25 3.928 1.601 1 97.88 107 ARG B O 1
ATOM 2062 N N . ALA B 1 108 ? -1.239 3.955 -0.407 1 98.44 108 ALA B N 1
ATOM 2063 C CA . ALA B 1 108 ? 0.052 3.543 0.139 1 98.44 108 ALA B CA 1
ATOM 2064 C C . ALA B 1 108 ? 0.605 4.598 1.092 1 98.44 108 ALA B C 1
ATOM 2066 O O . ALA B 1 108 ? 1.153 4.266 2.146 1 98.44 108 ALA B O 1
ATOM 2067 N N . LEU B 1 109 ? 0.487 5.863 0.743 1 98.69 109 LEU B N 1
ATOM 2068 C CA . LEU B 1 109 ? 0.964 6.941 1.606 1 98.69 109 LEU B CA 1
ATOM 2069 C C . LEU B 1 109 ? 0.208 6.953 2.93 1 98.69 109 LEU B C 1
ATOM 2071 O O . LEU B 1 109 ? 0.813 7.098 3.994 1 98.69 109 LEU B O 1
ATOM 2075 N N . ARG B 1 110 ? -1.122 6.785 2.855 1 98.44 110 ARG B N 1
ATOM 2076 C CA . ARG B 1 110 ? -1.914 6.68 4.078 1 98.44 110 ARG B CA 1
ATOM 2077 C C . ARG B 1 110 ? -1.427 5.523 4.945 1 98.44 110 ARG B C 1
ATOM 2079 O O . ARG B 1 110 ? -1.288 5.672 6.164 1 98.44 110 ARG B O 1
ATOM 2086 N N . GLN B 1 111 ? -1.157 4.426 4.27 1 98.62 111 GLN B N 1
ATOM 2087 C CA . GLN B 1 111 ? -0.711 3.244 4.996 1 98.62 111 GLN B CA 1
ATOM 2088 C C . GLN B 1 111 ? 0.644 3.482 5.656 1 98.62 111 GLN B C 1
ATOM 2090 O O . GLN B 1 111 ? 0.861 3.084 6.801 1 98.62 111 GLN B O 1
ATOM 2095 N N . LEU B 1 112 ? 1.568 4.094 4.914 1 98.75 112 LEU B N 1
ATOM 2096 C CA . LEU B 1 112 ? 2.881 4.414 5.465 1 98.75 112 LEU B CA 1
ATOM 2097 C C . LEU B 1 112 ? 2.746 5.258 6.73 1 98.75 112 LEU B C 1
ATOM 2099 O O . LEU B 1 112 ? 3.404 4.984 7.734 1 98.75 112 LEU B O 1
ATOM 2103 N N . PHE B 1 113 ? 1.854 6.258 6.715 1 98.81 113 PHE B N 1
ATOM 2104 C CA . PHE B 1 113 ? 1.675 7.102 7.895 1 98.81 113 PHE B CA 1
ATOM 2105 C C . PHE B 1 113 ? 1.071 6.305 9.039 1 98.81 113 PHE B C 1
ATOM 2107 O O . PHE B 1 113 ? 1.501 6.438 10.188 1 98.81 113 PHE B O 1
ATOM 2114 N N . LEU B 1 114 ? 0.059 5.527 8.719 1 98.38 114 LEU B N 1
ATOM 2115 C CA . LEU B 1 114 ? -0.595 4.734 9.758 1 98.38 114 LEU B CA 1
ATOM 2116 C C . LEU B 1 114 ? 0.405 3.818 10.453 1 98.38 114 LEU B C 1
ATOM 2118 O O . LEU B 1 114 ? 0.392 3.695 11.68 1 98.38 114 LEU B O 1
ATOM 2122 N N . GLU B 1 115 ? 1.265 3.24 9.688 1 98.31 115 GLU B N 1
ATOM 2123 C CA . GLU B 1 115 ? 2.307 2.4 10.266 1 98.31 115 GLU B CA 1
ATOM 2124 C C . GLU B 1 115 ? 3.275 3.227 11.109 1 98.31 115 GLU B C 1
ATOM 2126 O O . GLU B 1 115 ? 3.672 2.807 12.203 1 98.31 115 GLU B O 1
ATOM 2131 N N . HIS B 1 116 ? 3.637 4.348 10.609 1 98 116 HIS B N 1
ATOM 2132 C CA . HIS B 1 116 ? 4.504 5.266 11.336 1 98 116 HIS B CA 1
ATOM 2133 C C . HIS B 1 116 ? 3.885 5.66 12.672 1 98 116 HIS B C 1
ATOM 2135 O O . HIS B 1 116 ? 4.598 5.805 13.672 1 98 116 HIS B O 1
ATOM 2141 N N . ALA B 1 117 ? 2.559 5.809 12.719 1 97.69 117 ALA B N 1
ATOM 2142 C CA . ALA B 1 117 ? 1.821 6.246 13.906 1 97.69 117 ALA B CA 1
ATOM 2143 C C . ALA B 1 117 ? 1.522 5.066 14.828 1 97.69 117 ALA B C 1
ATOM 2145 O O . ALA B 1 117 ? 0.856 5.227 15.852 1 97.69 117 ALA B O 1
ATOM 2146 N N . GLY B 1 118 ? 1.924 3.867 14.453 1 97 118 GLY B N 1
ATOM 2147 C CA . GLY B 1 118 ? 1.782 2.707 15.312 1 97 118 GLY B CA 1
ATOM 2148 C C . GLY B 1 118 ? 0.456 1.991 15.141 1 97 118 GLY B C 1
ATOM 2149 O O . GLY B 1 118 ? 0.07 1.174 15.977 1 97 118 GLY B O 1
ATOM 2150 N N . SER B 1 119 ? -0.216 2.357 14.094 1 96.62 119 SER B N 1
ATOM 2151 C CA . SER B 1 119 ? -1.491 1.701 13.82 1 96.62 119 SER B CA 1
ATOM 2152 C C . SER B 1 119 ? -1.282 0.281 13.305 1 96.62 119 SER B C 1
ATOM 2154 O O . SER B 1 119 ? -0.351 0.024 12.539 1 96.62 119 SER B O 1
ATOM 2156 N N . ALA B 1 120 ? -2.264 -0.602 13.633 1 94.94 120 ALA B N 1
ATOM 2157 C CA . ALA B 1 120 ? -2.232 -1.98 13.156 1 94.94 120 ALA B CA 1
ATOM 2158 C C . ALA B 1 120 ? -3.158 -2.164 11.953 1 94.94 120 ALA B C 1
ATOM 2160 O O . ALA B 1 120 ? -3.361 -3.287 11.484 1 94.94 120 ALA B O 1
ATOM 2161 N N . GLN B 1 121 ? -3.707 -1.043 11.539 1 96.56 121 GLN B N 1
ATOM 2162 C CA . GLN B 1 121 ? -4.617 -1.125 10.398 1 96.56 121 GLN B CA 1
ATOM 2163 C C . GLN B 1 121 ? -3.918 -1.702 9.172 1 96.56 121 GLN B C 1
ATOM 2165 O O . GLN B 1 121 ? -2.797 -1.306 8.852 1 96.56 121 GLN B O 1
ATOM 2170 N N . SER B 1 122 ? -4.574 -2.656 8.523 1 97.56 122 SER B N 1
ATOM 2171 C CA . SER B 1 122 ? -3.996 -3.318 7.355 1 97.56 122 SER B CA 1
ATOM 2172 C C . SER B 1 122 ? -4.133 -2.457 6.105 1 97.56 122 SER B C 1
ATOM 2174 O O . SER B 1 122 ? -4.902 -1.495 6.086 1 97.56 122 SER B O 1
ATOM 2176 N N . PHE B 1 123 ? -3.363 -2.768 5.121 1 98.12 123 PHE B N 1
ATOM 2177 C CA . PHE B 1 123 ? -3.502 -2.098 3.832 1 98.12 123 PHE B CA 1
ATOM 2178 C C . PHE B 1 123 ? -4.895 -2.324 3.25 1 98.12 123 PHE B C 1
ATOM 2180 O O . PHE B 1 123 ? -5.477 -1.415 2.658 1 98.12 123 PHE B O 1
ATOM 2187 N N . THR B 1 124 ? -5.414 -3.537 3.369 1 97.69 124 THR B N 1
ATOM 2188 C CA . THR B 1 124 ? -6.746 -3.863 2.879 1 97.69 124 THR B CA 1
ATOM 2189 C C . THR B 1 124 ? -7.789 -2.918 3.475 1 97.69 124 THR B C 1
ATOM 2191 O O . THR B 1 124 ? -8.656 -2.412 2.758 1 97.69 124 THR B O 1
ATOM 2194 N N . GLU B 1 125 ? -7.68 -2.686 4.73 1 96.56 125 GLU B N 1
ATOM 2195 C CA . GLU B 1 125 ? -8.609 -1.773 5.391 1 96.56 125 GLU B CA 1
ATOM 2196 C C . GLU B 1 125 ? -8.453 -0.351 4.859 1 96.56 125 GLU B C 1
ATOM 2198 O O . GLU B 1 125 ? -9.445 0.339 4.621 1 96.56 125 GLU B O 1
ATOM 2203 N N . THR B 1 126 ? -7.199 0.091 4.715 1 96.81 126 THR B N 1
ATOM 2204 C CA . THR B 1 126 ? -6.949 1.413 4.152 1 96.81 126 THR B CA 1
ATOM 2205 C C . THR B 1 126 ? -7.562 1.532 2.758 1 96.81 126 THR B C 1
ATOM 2207 O O . THR B 1 126 ? -8.211 2.531 2.445 1 96.81 126 THR B O 1
ATOM 2210 N N . ALA B 1 127 ? -7.391 0.499 1.915 1 96 127 ALA B N 1
ATOM 2211 C CA . ALA B 1 127 ? -7.898 0.484 0.546 1 96 127 ALA B CA 1
ATOM 2212 C C . ALA B 1 127 ? -9.422 0.578 0.526 1 96 127 ALA B C 1
ATOM 2214 O O . ALA B 1 127 ? -9.992 1.295 -0.298 1 96 127 ALA B O 1
ATOM 2215 N N . ARG B 1 128 ? -10.062 -0.035 1.418 1 93.94 128 ARG B N 1
ATOM 2216 C CA . ARG B 1 128 ? -11.516 -0.075 1.444 1 93.94 128 ARG B CA 1
ATOM 2217 C C . ARG B 1 128 ? -12.094 1.248 1.938 1 93.94 128 ARG B C 1
ATOM 2219 O O . ARG B 1 128 ? -13.18 1.652 1.522 1 93.94 128 ARG B O 1
ATOM 2226 N N . ARG B 1 129 ? -11.336 1.858 2.748 1 91.44 129 ARG B N 1
ATOM 2227 C CA . ARG B 1 129 ? -11.805 3.109 3.336 1 91.44 129 ARG B CA 1
ATOM 2228 C C . ARG B 1 129 ? -11.617 4.273 2.369 1 91.44 129 ARG B C 1
ATOM 2230 O O . ARG B 1 129 ? -12.406 5.223 2.369 1 91.44 129 ARG B O 1
ATOM 2237 N N . THR B 1 130 ? -10.594 4.129 1.605 1 88.38 130 THR B N 1
ATOM 2238 C CA . THR B 1 130 ? -10.234 5.246 0.738 1 88.38 1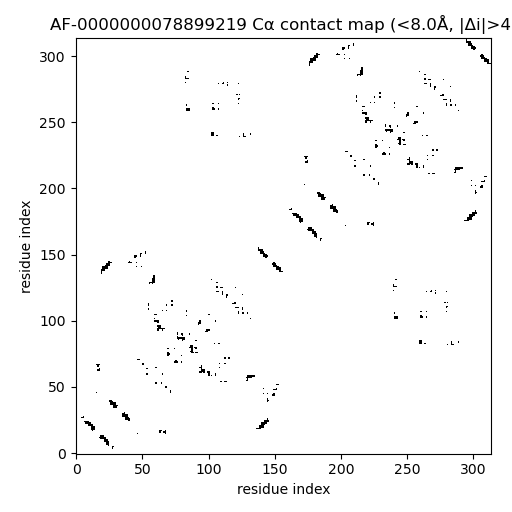30 THR B CA 1
ATOM 2239 C C . THR B 1 130 ? -11.086 5.242 -0.528 1 88.38 130 THR B C 1
ATOM 2241 O O . THR B 1 130 ? -11.094 4.262 -1.276 1 88.38 130 THR B O 1
ATOM 2244 N N . ALA B 1 131 ? -12.195 5.902 -0.682 1 76.31 131 ALA B N 1
ATOM 2245 C CA . ALA B 1 131 ? -13.07 5.941 -1.853 1 76.31 131 ALA B CA 1
ATOM 2246 C C . ALA B 1 131 ? -12.5 6.859 -2.93 1 76.31 131 ALA B C 1
ATOM 2248 O O . ALA B 1 131 ? -12.922 6.797 -4.09 1 76.31 131 ALA B O 1
ATOM 2249 N N . ALA B 1 132 ? -11.438 7.453 -2.703 1 68.19 132 ALA B N 1
ATOM 2250 C CA . ALA B 1 132 ? -10.773 8.359 -3.639 1 68.19 132 ALA B CA 1
ATOM 2251 C C . ALA B 1 132 ? -11.781 9.312 -4.285 1 68.19 132 ALA B C 1
ATOM 2253 O O . ALA B 1 132 ? -11.781 9.484 -5.508 1 68.19 132 ALA B O 1
ATOM 2254 N N . ILE B 1 133 ? -12.719 9.773 -3.592 1 78.38 133 ILE B N 1
ATOM 2255 C CA . ILE B 1 133 ? -13.711 10.695 -4.125 1 78.38 133 ILE B CA 1
ATOM 2256 C C . ILE B 1 133 ? -13.07 12.055 -4.395 1 78.38 133 ILE B C 1
ATOM 2258 O O . ILE B 1 133 ? -12.336 12.578 -3.549 1 78.38 133 ILE B O 1
ATOM 2262 N N . ARG B 1 134 ? -13.289 12.391 -5.633 1 78.38 134 ARG B N 1
ATOM 2263 C CA . ARG B 1 134 ? -12.867 13.758 -5.926 1 78.38 134 ARG B CA 1
ATOM 2264 C C . ARG B 1 134 ? -13.758 14.766 -5.223 1 78.38 134 ARG B C 1
ATOM 2266 O O . ARG B 1 134 ? -14.984 14.656 -5.273 1 78.38 134 ARG B O 1
ATOM 2273 N N . GLY B 1 135 ? -13.227 15.398 -4.195 1 76.25 135 GLY B N 1
ATOM 2274 C CA . GLY B 1 135 ? -14.031 16.375 -3.479 1 76.25 135 GLY B CA 1
ATOM 2275 C C . GLY B 1 135 ? -13.227 17.578 -3.004 1 76.25 135 GLY B C 1
ATOM 2276 O O . GLY B 1 135 ? -12.008 17.609 -3.154 1 76.25 135 GLY B O 1
ATOM 2277 N N . GLU B 1 136 ? -14 18.562 -2.566 1 83.44 136 GLU B N 1
ATOM 2278 C CA . GLU B 1 136 ? -13.391 19.781 -2.02 1 83.44 136 GLU B CA 1
ATOM 2279 C C . GLU B 1 136 ? -12.875 19.547 -0.602 1 83.44 136 GLU B C 1
ATOM 2281 O O . GLU B 1 136 ? -13.461 18.766 0.154 1 83.44 136 GLU B O 1
ATOM 2286 N N . VAL B 1 137 ? -11.812 20.234 -0.338 1 88.25 137 VAL B N 1
ATOM 2287 C CA . VAL B 1 137 ? -11.25 20.172 1.006 1 88.25 137 VAL B CA 1
ATOM 2288 C C . VAL B 1 137 ? -12.242 20.734 2.014 1 88.25 137 VAL B C 1
ATOM 2290 O O . VAL B 1 137 ? -12.812 21.812 1.796 1 88.25 137 VAL B O 1
ATOM 2293 N N . VAL B 1 138 ? -12.438 19.984 3.051 1 90.94 138 VAL B N 1
ATOM 2294 C CA . VAL B 1 138 ? -13.305 20.406 4.141 1 90.94 138 VAL B CA 1
ATOM 2295 C C . VAL B 1 138 ? -12.469 21.047 5.246 1 90.94 138 VAL B C 1
ATOM 2297 O O . VAL B 1 138 ? -11.359 20.594 5.543 1 90.94 138 VAL B O 1
ATOM 2300 N N . THR B 1 139 ? -13.023 22.141 5.766 1 95.62 139 THR B N 1
ATOM 2301 C CA . THR B 1 139 ? -12.344 22.781 6.883 1 95.62 139 THR B CA 1
ATOM 2302 C C . THR B 1 139 ? -12.266 21.844 8.086 1 95.62 139 THR B C 1
ATOM 2304 O O . THR B 1 139 ? -13.25 21.188 8.43 1 95.62 139 THR B O 1
ATOM 2307 N N . LEU B 1 140 ? -11.078 21.75 8.68 1 97.12 140 LEU B N 1
ATOM 2308 C CA . LEU B 1 140 ? -10.898 21 9.906 1 97.12 140 LEU B CA 1
ATOM 2309 C C . LEU B 1 140 ? -10.836 21.922 11.117 1 97.12 140 LEU B C 1
ATOM 2311 O O . LEU B 1 140 ? -10.219 23 11.055 1 97.12 140 LEU B O 1
ATOM 2315 N N . THR B 1 141 ? -11.492 21.562 12.172 1 96.88 141 THR B N 1
ATOM 2316 C CA . THR B 1 141 ? -11.406 22.25 13.453 1 96.88 141 THR B CA 1
ATOM 2317 C C . THR B 1 141 ? -10.781 21.359 14.516 1 96.88 141 THR B C 1
ATOM 2319 O O . THR B 1 141 ? -11.203 20.219 14.703 1 96.88 141 THR B O 1
ATOM 2322 N N . ALA B 1 142 ? -9.742 21.859 15.086 1 96.19 142 ALA B N 1
ATOM 2323 C CA . ALA B 1 142 ? -9.094 21.156 16.188 1 96.19 142 ALA B CA 1
ATOM 2324 C C . ALA B 1 142 ? -9.461 21.781 17.531 1 96.19 142 ALA B C 1
ATOM 2326 O O . ALA B 1 142 ? -9.469 23 17.672 1 96.19 142 ALA B O 1
ATOM 2327 N N . THR B 1 143 ? -9.82 20.953 18.531 1 94 143 THR B N 1
ATOM 2328 C CA . THR B 1 143 ? -10.125 21.359 19.891 1 94 143 THR B CA 1
ATOM 2329 C C . THR B 1 143 ? -9.289 20.562 20.891 1 94 143 THR B C 1
ATOM 2331 O O 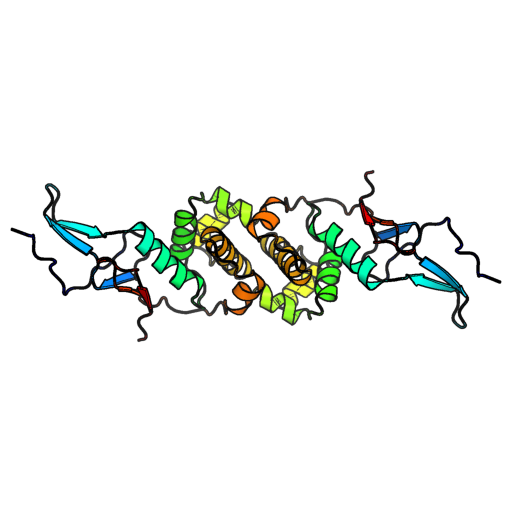. THR B 1 143 ? -8.75 19.5 20.562 1 94 143 THR B O 1
ATOM 2334 N N . GLY B 1 144 ? -9.172 21.234 22.109 1 89.06 144 GLY B N 1
ATOM 2335 C CA . GLY B 1 144 ? -8.367 20.594 23.141 1 89.06 144 GLY B CA 1
ATOM 2336 C C . GLY B 1 144 ? -7.02 21.25 23.344 1 89.06 144 GLY B C 1
ATOM 2337 O O . GLY B 1 144 ? -6.891 22.469 23.219 1 89.06 144 GLY B O 1
ATOM 2338 N N . GLY B 1 145 ? -5.945 20.469 23.797 1 79.62 145 GLY B N 1
ATOM 2339 C CA . GLY B 1 145 ? -4.594 20.969 23.984 1 79.62 145 GLY B CA 1
ATOM 2340 C C . GLY B 1 145 ? -4.359 21.547 25.359 1 79.62 145 GLY B C 1
ATOM 2341 O O . GLY B 1 145 ? -3.215 21.734 25.781 1 79.62 145 GLY B O 1
ATOM 2342 N N . ASP B 1 146 ? -5.457 21.859 26.016 1 79.81 146 ASP B N 1
ATOM 2343 C CA . ASP B 1 146 ? -5.34 22.375 27.375 1 79.81 146 ASP B CA 1
ATOM 2344 C C . ASP B 1 146 ? -5.383 21.25 28.406 1 79.81 146 ASP B C 1
ATOM 2346 O O . ASP B 1 146 ? -6.344 21.156 29.172 1 79.81 146 ASP B O 1
ATOM 2350 N N . GLY B 1 147 ? -4.301 20.391 28.422 1 80.81 147 GLY B N 1
ATOM 2351 C CA . GLY B 1 147 ? -4.234 19.297 29.391 1 80.81 147 GLY B CA 1
ATOM 2352 C C . GLY B 1 147 ? -4.871 18.016 28.891 1 80.81 147 GLY B C 1
ATOM 2353 O O . GLY B 1 147 ? -4.785 16.984 29.547 1 80.81 147 GLY B O 1
ATOM 2354 N N . GLY B 1 148 ? -5.641 18.141 27.828 1 85.5 148 GLY B N 1
ATOM 2355 C CA . GLY B 1 148 ? -6.254 16.969 27.234 1 85.5 148 GLY B CA 1
ATOM 2356 C C . GLY B 1 148 ? -5.805 16.703 25.812 1 85.5 148 GLY B C 1
ATOM 2357 O O . GLY B 1 148 ? -5.016 17.469 25.25 1 85.5 148 GLY B O 1
ATOM 2358 N N . PRO B 1 149 ? -6.273 15.617 25.328 1 91.25 149 PRO B N 1
ATOM 2359 C CA . PRO B 1 149 ? -5.871 15.273 23.969 1 91.25 149 PRO B CA 1
ATOM 2360 C C . PRO B 1 149 ? -6.508 16.172 22.906 1 91.25 149 PRO B C 1
ATOM 2362 O O . PRO B 1 149 ? -7.582 16.734 23.141 1 91.25 149 PRO B O 1
ATOM 2365 N N . TRP B 1 150 ? -5.855 16.375 21.828 1 95.12 150 TRP B N 1
ATOM 2366 C CA . TRP B 1 150 ? -6.414 17.078 20.672 1 95.12 150 TRP B CA 1
ATOM 2367 C C . TRP B 1 150 ? -7.469 16.234 19.984 1 95.12 150 TRP B C 1
ATOM 2369 O O . TRP B 1 150 ? -7.297 15.016 19.828 1 95.12 150 TRP B O 1
ATOM 2379 N N . ARG B 1 151 ? -8.555 16.891 19.562 1 95.19 151 ARG B N 1
ATOM 2380 C CA . ARG B 1 151 ? -9.586 16.312 18.703 1 95.19 151 ARG B CA 1
ATOM 2381 C C . ARG B 1 151 ? -9.766 17.125 17.422 1 95.19 151 ARG B C 1
ATOM 2383 O O . ARG B 1 151 ? -9.734 18.359 17.469 1 95.19 151 ARG B O 1
ATOM 2390 N N . VAL B 1 152 ? -9.898 16.438 16.344 1 97.25 152 VAL B N 1
ATOM 2391 C CA . VAL B 1 152 ? -10.055 17.109 15.055 1 97.25 152 VAL B CA 1
ATOM 2392 C C . VAL B 1 152 ? -11.328 16.641 14.367 1 97.25 152 VAL B C 1
ATOM 2394 O O . VAL B 1 152 ? -11.586 15.43 14.289 1 97.25 152 VAL B O 1
ATOM 2397 N N . ALA B 1 153 ? -12.102 17.625 13.914 1 95.5 153 ALA B N 1
ATOM 2398 C CA . ALA B 1 153 ? -13.352 17.281 13.242 1 95.5 153 ALA B CA 1
ATOM 2399 C C . ALA B 1 153 ? -13.523 18.109 11.969 1 95.5 153 ALA B C 1
ATOM 2401 O O . ALA B 1 153 ? -13.086 19.266 11.906 1 95.5 153 ALA B O 1
ATOM 2402 N N . ALA B 1 154 ? -14.156 17.516 10.93 1 93.62 154 ALA B N 1
ATOM 2403 C CA . ALA B 1 154 ? -14.508 18.234 9.711 1 93.62 154 ALA B CA 1
ATOM 2404 C C . ALA B 1 154 ? -15.742 19.109 9.93 1 93.62 154 ALA B C 1
ATOM 2406 O O . ALA B 1 154 ? -16.703 18.703 10.586 1 93.62 154 ALA B O 1
ATOM 2407 N N . GLU B 1 155 ? -15.602 20.312 9.391 1 85.12 155 GLU B N 1
ATOM 2408 C CA . GLU B 1 155 ? -16.766 21.188 9.43 1 85.12 155 GLU B CA 1
ATOM 2409 C C . GLU B 1 155 ? -17.734 20.891 8.281 1 85.12 155 GLU B C 1
ATOM 2411 O O . GLU B 1 155 ? -17.297 20.719 7.137 1 85.12 155 GLU B O 1
ATOM 2416 N N . HIS B 1 156 ? -18.797 20.203 8.508 1 69.12 156 HIS B N 1
ATOM 2417 C CA . HIS B 1 156 ? -19.828 20 7.488 1 69.12 156 HIS B CA 1
ATOM 2418 C C . HIS B 1 156 ? -20.453 21.328 7.062 1 69.12 156 HIS B C 1
ATOM 2420 O O . HIS B 1 156 ? -20.688 22.203 7.898 1 69.12 156 HIS B O 1
ATOM 2426 N N . PRO B 1 157 ? -20.391 21.609 5.691 1 54.5 157 PRO B N 1
ATOM 2427 C CA . PRO B 1 157 ? -21.188 22.812 5.367 1 54.5 157 PRO B CA 1
ATOM 2428 C C . PRO B 1 157 ? -22.531 22.828 6.074 1 54.5 157 PRO B C 1
ATOM 2430 O O . PRO B 1 157 ? -23.062 21.766 6.438 1 54.5 157 PRO B O 1
#

Secondary structure (DSSP, 8-state):
----------EE--TTS-SSEEEESSEEEEEETTEEEEEETTHHHHHHHHHHHHHHSSBPPPHHHHHHHHHHTT--HHHHHHHHT--HHHHHHHHTTSSPPPHHHHHHHHHHHHHHTT----HHHHHHH---B--PPPPEEEE--SSS--EEEE---/-------SS-EE--TTS-SSEEEESSEEEEEETTEEEEEETTHHHHHHHHHHHHHHSSBPPPHHHHHHHHHHTT--HHHHHHHHT--HHHHHHHHTTSSPPPHHHHHHHHHHHHHHTT----HHHHHHH---B--PPPPEEEE--SSS--EEEE---